Protein AF-A0A8J5T1V9-F1 (afdb_monomer_lite)

InterPro domains:
  IPR012908 GPI inositol-deacylase PGAP1-like alpha/beta domain [PF07819] (69-125)

Foldseek 3Di:
DFEDQQDAPVVCVVVQCCCCPVVVPPDAFDQGDDNVNNVLLCVCVPPPLLVVLADECPPSVVVRLVSVVVRVVVVVVRADVLAADAAEAEACRQLVVQVSVQPDPRQRHAEYEYELYDQAFDDPPDPPDDGPVSNHSVCSVVRGDDQDDDPRHHRHYDHDDDDAADALDDFPPPPDDDDPDDDDDDDDDDDDDDDDDDPDPPPGGDPVSNVVVVDDRDDDDPPPD

Structure (mmCIF, N/CA/C/O backbone):
data_AF-A0A8J5T1V9-F1
#
_entry.id   AF-A0A8J5T1V9-F1
#
loop_
_atom_site.group_PDB
_atom_site.id
_atom_site.type_symbol
_atom_site.label_atom_id
_atom_site.label_alt_id
_atom_site.label_comp_id
_atom_site.label_asym_id
_atom_site.label_entity_id
_atom_site.label_seq_id
_atom_site.pdbx_PDB_ins_code
_atom_site.Cartn_x
_atom_site.Cartn_y
_atom_site.Cartn_z
_atom_site.occupancy
_atom_site.B_iso_or_equiv
_atom_site.auth_seq_id
_atom_site.auth_comp_id
_atom_site.auth_asym_id
_atom_site.auth_atom_id
_atom_site.pdbx_PDB_model_num
ATOM 1 N N . MET A 1 1 ? -5.047 5.075 4.949 1.00 84.88 1 MET A N 1
ATOM 2 C CA . MET A 1 1 ? -4.902 4.871 3.485 1.00 84.88 1 MET A CA 1
ATOM 3 C C . MET A 1 1 ? -3.440 4.963 3.060 1.00 84.88 1 MET A C 1
ATOM 5 O O . MET A 1 1 ? -2.779 5.942 3.391 1.00 84.88 1 MET A O 1
ATOM 9 N N . SER A 1 2 ? -2.960 3.962 2.320 1.00 83.44 2 SER A N 1
ATOM 10 C CA . SER A 1 2 ? -1.619 3.855 1.741 1.00 83.44 2 SER A CA 1
ATOM 11 C C . SER A 1 2 ? -1.638 4.253 0.256 1.00 83.44 2 SER A C 1
ATOM 13 O O . SER A 1 2 ? -2.439 3.770 -0.547 1.00 83.44 2 SER A O 1
ATOM 15 N N . GLN A 1 3 ? -0.769 5.194 -0.101 1.00 89.25 3 GLN A N 1
ATOM 16 C CA . GLN A 1 3 ? -0.721 5.854 -1.403 1.00 89.25 3 GLN A CA 1
ATOM 17 C C . GLN A 1 3 ? 0.183 5.152 -2.428 1.00 89.25 3 GLN A C 1
ATOM 19 O O . GLN A 1 3 ? 1.254 4.651 -2.090 1.00 89.25 3 GLN A O 1
ATOM 24 N N . GLY A 1 4 ? -0.184 5.220 -3.706 1.00 82.81 4 GLY A N 1
ATOM 25 C CA . GLY A 1 4 ? 0.666 4.786 -4.817 1.00 82.81 4 GLY A CA 1
ATOM 26 C C . GLY A 1 4 ? 1.892 5.677 -5.057 1.00 82.81 4 GLY A C 1
ATOM 27 O O . GLY A 1 4 ? 1.886 6.862 -4.723 1.00 82.81 4 GLY A O 1
ATOM 28 N N . LEU A 1 5 ? 2.923 5.097 -5.680 1.00 85.31 5 LEU A N 1
ATOM 29 C CA . LEU A 1 5 ? 4.169 5.773 -6.059 1.00 85.31 5 LEU A CA 1
ATOM 30 C C . LEU A 1 5 ? 3.902 7.068 -6.843 1.00 85.31 5 LEU A C 1
ATOM 32 O O . LEU A 1 5 ? 3.182 7.059 -7.838 1.00 85.31 5 LEU A O 1
ATOM 36 N N . GLY A 1 6 ? 4.524 8.166 -6.411 1.00 86.56 6 GLY A N 1
ATOM 37 C CA . GLY A 1 6 ? 4.443 9.475 -7.062 1.00 86.56 6 GLY A CA 1
ATOM 38 C C . GLY A 1 6 ? 3.252 10.341 -6.640 1.00 86.56 6 GLY A C 1
ATOM 39 O O . GLY A 1 6 ? 3.256 11.533 -6.956 1.00 86.56 6 GLY A O 1
ATOM 40 N N . ASN A 1 7 ? 2.272 9.797 -5.913 1.00 91.62 7 ASN A N 1
ATOM 41 C CA . ASN A 1 7 ? 1.124 10.553 -5.403 1.00 91.62 7 ASN A CA 1
ATOM 42 C C . ASN A 1 7 ? 1.465 11.349 -4.131 1.00 91.62 7 ASN A C 1
ATOM 44 O O . ASN A 1 7 ? 2.523 11.175 -3.527 1.00 91.62 7 ASN A O 1
ATOM 48 N N . ASN A 1 8 ? 0.564 12.235 -3.721 1.00 93.81 8 ASN A N 1
ATOM 49 C CA . ASN A 1 8 ? 0.579 12.859 -2.403 1.00 93.81 8 ASN A CA 1
ATOM 50 C C . ASN A 1 8 ? -0.774 12.709 -1.689 1.00 93.81 8 ASN A C 1
ATOM 52 O O . ASN A 1 8 ? -1.757 12.247 -2.265 1.00 93.81 8 ASN A O 1
ATOM 56 N N . THR A 1 9 ? -0.831 13.152 -0.432 1.00 93.94 9 THR A N 1
ATOM 57 C CA . THR A 1 9 ? -2.045 13.105 0.402 1.00 93.94 9 THR A CA 1
ATOM 58 C C . THR A 1 9 ? -3.250 13.789 -0.238 1.00 93.94 9 THR A C 1
ATOM 60 O O . THR A 1 9 ? -4.362 13.272 -0.147 1.00 93.94 9 THR A O 1
ATOM 63 N N . ALA A 1 10 ? -3.046 14.923 -0.911 1.00 94.25 10 ALA A N 1
ATOM 64 C CA . ALA A 1 10 ? -4.132 15.703 -1.498 1.00 94.25 10 ALA A CA 1
ATOM 65 C C . ALA A 1 10 ? -4.804 14.989 -2.683 1.00 94.25 10 ALA A C 1
ATOM 67 O O . ALA A 1 10 ? -6.000 15.179 -2.900 1.00 94.25 10 ALA A O 1
ATOM 68 N N . ASP A 1 11 ? -4.084 14.113 -3.395 1.00 93.56 11 ASP A N 1
ATOM 69 C CA . ASP A 1 11 ? -4.643 13.329 -4.506 1.00 93.56 11 ASP A CA 1
ATOM 70 C C . ASP A 1 11 ? -5.809 12.419 -4.058 1.00 93.56 11 ASP A C 1
ATOM 72 O O . ASP A 1 11 ? -6.628 12.008 -4.879 1.00 93.56 11 ASP A O 1
ATOM 76 N N . TYR A 1 12 ? -5.913 12.122 -2.757 1.00 94.69 12 TYR A N 1
ATOM 77 C CA . TYR A 1 12 ? -6.951 11.263 -2.181 1.00 94.69 12 TYR A CA 1
ATOM 78 C C . TYR A 1 12 ? -8.095 12.039 -1.522 1.00 94.69 12 TYR A C 1
ATOM 80 O O . TYR A 1 12 ? -9.030 11.417 -1.027 1.00 94.69 12 TYR A O 1
ATOM 88 N N . ALA A 1 13 ? -8.075 13.378 -1.540 1.00 94.38 13 ALA A N 1
ATOM 89 C CA . ALA A 1 13 ? -9.070 14.201 -0.846 1.00 94.38 13 ALA A CA 1
ATOM 90 C C . ALA A 1 13 ? -10.513 13.890 -1.278 1.00 94.38 13 ALA A C 1
ATOM 92 O O . ALA A 1 13 ? -11.400 13.787 -0.437 1.00 94.38 13 ALA A O 1
ATOM 93 N N . ARG A 1 14 ? -10.742 13.663 -2.579 1.00 95.06 14 ARG A N 1
ATOM 94 C CA . ARG A 1 14 ? -12.071 13.288 -3.094 1.00 95.06 14 ARG A CA 1
ATOM 95 C C . ARG A 1 14 ? -12.535 11.921 -2.607 1.00 95.06 14 ARG A C 1
ATOM 97 O O . ARG A 1 14 ? -13.709 11.757 -2.316 1.00 95.06 14 ARG A O 1
ATOM 104 N N . LEU A 1 15 ? -11.624 10.954 -2.516 1.00 93.75 15 LEU A N 1
ATOM 105 C CA . LEU A 1 15 ? -11.959 9.631 -1.997 1.00 93.75 15 LEU A CA 1
ATOM 106 C C . LEU A 1 15 ? -12.259 9.697 -0.497 1.00 93.75 15 LEU A C 1
ATOM 108 O O . LEU A 1 15 ? -13.196 9.060 -0.040 1.00 93.75 15 LEU A O 1
ATOM 112 N N . VAL A 1 16 ? -11.491 10.487 0.257 1.00 94.38 16 VAL A N 1
ATOM 113 C CA . VAL A 1 16 ? -11.758 10.730 1.681 1.00 94.38 16 VAL A CA 1
ATOM 114 C C . VAL A 1 16 ? -13.140 11.351 1.877 1.00 94.38 16 VAL A C 1
ATOM 116 O O . VAL A 1 16 ? -13.877 10.879 2.736 1.00 94.38 16 VAL A O 1
ATOM 119 N N . ALA A 1 17 ? -13.489 12.364 1.077 1.00 94.62 17 ALA A N 1
ATOM 120 C CA . ALA A 1 17 ? -14.812 12.983 1.105 1.00 94.62 17 ALA A CA 1
ATOM 121 C C . ALA A 1 17 ? -15.908 11.952 0.803 1.00 94.62 17 ALA A C 1
ATOM 123 O O . ALA A 1 17 ? -16.772 11.744 1.638 1.00 94.62 17 ALA A O 1
ATOM 124 N N . ALA A 1 18 ? -15.801 11.197 -0.295 1.00 95.06 18 ALA A N 1
ATOM 125 C CA . ALA A 1 18 ? -16.789 10.171 -0.639 1.00 95.06 18 ALA A CA 1
ATOM 126 C C . ALA A 1 18 ? -16.955 9.099 0.457 1.00 95.06 18 ALA A C 1
ATOM 128 O O . ALA A 1 18 ? -18.067 8.702 0.791 1.00 95.06 18 ALA A O 1
ATOM 129 N N . LEU A 1 19 ? -15.857 8.639 1.070 1.00 93.69 19 LEU A N 1
ATOM 130 C CA . LEU A 1 19 ? -15.929 7.658 2.158 1.00 93.69 19 LEU A CA 1
ATOM 131 C C . LEU A 1 19 ? -16.682 8.202 3.377 1.00 93.69 19 LEU A C 1
ATOM 133 O O . LEU A 1 19 ? -17.457 7.470 3.988 1.00 93.69 19 LEU A O 1
ATOM 137 N N . ARG A 1 20 ? -16.461 9.469 3.733 1.00 92.38 20 ARG A N 1
ATOM 138 C CA . ARG A 1 20 ? -17.096 10.096 4.898 1.00 92.38 20 ARG A CA 1
ATOM 139 C C . ARG A 1 20 ? -18.536 10.512 4.607 1.00 92.38 20 ARG A C 1
ATOM 141 O O . ARG A 1 20 ? -19.435 10.141 5.355 1.00 92.38 20 ARG A O 1
ATOM 148 N N . ASP A 1 21 ? -18.730 11.241 3.517 1.00 94.00 21 ASP A N 1
ATOM 149 C CA . ASP A 1 21 ? -19.964 11.954 3.200 1.00 94.00 21 ASP A CA 1
ATOM 150 C C . ASP A 1 21 ? -20.999 11.025 2.546 1.00 94.00 21 ASP A C 1
ATOM 152 O O . ASP A 1 21 ? -22.169 11.050 2.922 1.00 94.00 21 ASP A O 1
ATOM 156 N N . ASP A 1 22 ? -20.566 10.153 1.625 1.00 94.50 22 ASP A N 1
ATOM 157 C CA . ASP A 1 22 ? -21.472 9.292 0.848 1.00 94.50 22 ASP A CA 1
ATOM 158 C C . ASP A 1 22 ? -21.604 7.878 1.440 1.00 94.50 22 ASP A C 1
ATOM 160 O O . ASP A 1 22 ? -22.618 7.205 1.247 1.00 94.50 22 ASP A O 1
ATOM 164 N N . HIS A 1 23 ? -20.577 7.405 2.156 1.00 90.50 23 HIS A N 1
ATOM 165 C CA . HIS A 1 23 ? -20.509 6.032 2.673 1.00 90.50 23 HIS A CA 1
ATOM 166 C C . HIS A 1 23 ? -20.475 5.927 4.204 1.00 90.50 23 HIS A C 1
ATOM 168 O O . HIS A 1 23 ? -20.397 4.817 4.732 1.00 90.50 23 HIS A O 1
ATOM 174 N N . GLY A 1 24 ? -20.562 7.052 4.924 1.00 89.19 24 GLY A N 1
ATOM 175 C CA . GLY A 1 24 ? -20.713 7.072 6.380 1.00 89.19 24 GLY A CA 1
ATOM 176 C C . GLY A 1 24 ? -19.522 6.505 7.157 1.00 89.19 24 GLY A C 1
ATOM 177 O O . GLY A 1 24 ? -19.689 6.067 8.295 1.00 89.19 24 GLY A O 1
ATOM 178 N N . VAL A 1 25 ? -18.321 6.483 6.567 1.00 90.00 25 VAL A N 1
ATOM 179 C CA . VAL A 1 25 ? -17.107 6.053 7.268 1.00 90.00 25 VAL A CA 1
ATOM 180 C C . VAL A 1 25 ? -16.736 7.131 8.297 1.00 90.00 25 VAL A C 1
ATOM 182 O O . VAL A 1 25 ? -16.402 8.251 7.904 1.00 90.00 25 VAL A O 1
ATOM 185 N N . PRO A 1 26 ? -16.760 6.824 9.608 1.00 86.31 26 PRO A N 1
ATOM 186 C CA . PRO A 1 26 ? -16.726 7.840 10.666 1.00 86.31 26 PRO A CA 1
ATOM 187 C C . PRO A 1 26 ? -15.393 8.589 10.743 1.00 86.31 26 PRO A C 1
ATOM 189 O O . PRO A 1 26 ? -15.350 9.766 11.097 1.00 86.31 26 PRO A O 1
ATOM 192 N N . ALA A 1 27 ? -14.298 7.916 10.395 1.00 89.31 27 ALA A N 1
ATOM 193 C CA . ALA A 1 27 ? -12.960 8.477 10.403 1.00 89.31 27 ALA A CA 1
ATOM 194 C C . ALA A 1 27 ? -12.143 7.905 9.246 1.00 89.31 27 ALA A C 1
ATOM 196 O O . ALA A 1 27 ? -12.198 6.715 8.944 1.00 89.31 27 ALA A O 1
ATOM 197 N N . VAL A 1 28 ? -11.363 8.767 8.593 1.00 93.00 28 VAL A N 1
ATOM 198 C CA . VAL A 1 28 ? -10.472 8.364 7.500 1.00 93.00 28 VAL A CA 1
ATOM 199 C C . VAL A 1 28 ? -9.154 9.104 7.648 1.00 93.00 28 VAL A C 1
ATOM 201 O O . VAL A 1 28 ? -9.134 10.328 7.513 1.00 93.00 28 VAL A O 1
ATOM 204 N N . SER A 1 29 ? -8.069 8.366 7.856 1.00 94.25 29 SER A N 1
ATOM 205 C CA . SER A 1 29 ? -6.709 8.907 7.917 1.00 94.25 29 SER A CA 1
ATOM 206 C C . SER A 1 29 ? -5.912 8.480 6.685 1.00 94.25 29 SER A C 1
ATOM 208 O O . SER A 1 29 ? -5.981 7.337 6.210 1.00 94.25 29 SER A O 1
ATOM 210 N N . VAL A 1 30 ? -5.148 9.413 6.122 1.00 96.06 30 VAL A N 1
ATOM 211 C CA . VAL A 1 30 ? -4.329 9.194 4.921 1.00 96.06 30 VAL A CA 1
ATOM 212 C C . VAL A 1 30 ? -2.867 9.358 5.305 1.00 96.06 30 VAL A C 1
ATOM 214 O O . VAL A 1 30 ? -2.507 10.368 5.906 1.00 96.06 30 VAL A O 1
ATOM 217 N N . ALA A 1 31 ? -2.024 8.385 4.933 1.00 95.94 31 ALA A N 1
ATOM 218 C CA . ALA A 1 31 ? -0.580 8.462 5.146 1.00 95.94 31 ALA A CA 1
ATOM 219 C C . ALA A 1 31 ? -0.067 9.804 4.634 1.00 95.94 31 ALA A C 1
ATOM 221 O O . ALA A 1 31 ? -0.359 10.172 3.500 1.00 95.94 31 ALA A O 1
ATOM 222 N N . ARG A 1 32 ? 0.657 10.567 5.450 1.00 95.62 32 ARG A N 1
ATOM 223 C CA . ARG A 1 32 ? 1.098 11.905 5.047 1.00 95.62 32 ARG A CA 1
ATOM 224 C C . ARG A 1 32 ? 2.278 11.752 4.106 1.00 95.62 32 ARG A C 1
ATOM 226 O O . ARG A 1 32 ? 3.386 11.544 4.565 1.00 95.62 32 ARG A O 1
ATOM 233 N N . VAL A 1 33 ? 2.065 11.811 2.798 1.00 94.44 33 VAL A N 1
ATOM 234 C CA . VAL A 1 33 ? 3.128 11.667 1.792 1.00 94.44 33 VAL A CA 1
ATOM 235 C C . VAL A 1 33 ? 3.061 12.849 0.842 1.00 94.44 33 VAL A C 1
ATOM 237 O O . VAL A 1 33 ? 1.991 13.236 0.375 1.00 94.44 33 VAL A O 1
ATOM 240 N N . SER A 1 34 ? 4.215 13.444 0.570 1.00 93.25 34 SER A N 1
ATOM 241 C CA . SER A 1 34 ? 4.395 14.498 -0.419 1.00 93.25 34 SER A CA 1
ATOM 242 C C . SER A 1 34 ? 5.132 13.953 -1.642 1.00 93.25 34 SER A C 1
ATOM 244 O O . SER A 1 34 ? 5.877 12.979 -1.555 1.00 93.25 34 SER A O 1
ATOM 246 N N . ARG A 1 35 ? 4.968 14.599 -2.802 1.00 91.62 35 ARG A N 1
ATOM 247 C CA . ARG A 1 35 ? 5.660 14.172 -4.031 1.00 91.62 35 ARG A CA 1
ATOM 248 C C . ARG A 1 35 ? 7.192 14.168 -3.888 1.00 91.62 35 ARG A C 1
ATOM 250 O O . ARG A 1 35 ? 7.805 13.195 -4.324 1.00 91.62 35 ARG A O 1
ATOM 257 N N . PRO A 1 36 ? 7.817 15.173 -3.238 1.00 92.19 36 PRO A N 1
ATOM 258 C CA . PRO A 1 36 ? 9.248 15.134 -2.953 1.00 92.19 36 PRO A CA 1
ATOM 259 C C . PRO A 1 36 ? 9.663 13.966 -2.058 1.00 92.19 36 PRO A C 1
ATOM 261 O O . PRO A 1 36 ? 10.817 13.550 -2.126 1.00 92.19 36 PRO A O 1
ATOM 264 N N . ASP A 1 37 ? 8.756 13.403 -1.244 1.00 91.19 37 ASP A N 1
ATOM 265 C CA . ASP A 1 37 ? 9.130 12.284 -0.384 1.00 91.19 37 ASP A CA 1
ATOM 266 C C . ASP A 1 37 ? 9.594 11.061 -1.172 1.00 91.19 37 ASP A C 1
ATOM 268 O O . ASP A 1 37 ? 10.533 10.393 -0.742 1.00 91.19 37 ASP A O 1
ATOM 272 N N . TRP A 1 38 ? 9.036 10.841 -2.363 1.00 89.38 38 TRP A N 1
ATOM 273 C CA . TRP A 1 38 ? 9.414 9.737 -3.244 1.00 89.38 38 TRP A CA 1
ATOM 274 C C . TRP A 1 38 ? 10.856 9.802 -3.742 1.00 89.38 38 TRP A C 1
ATOM 276 O O . TRP A 1 38 ? 11.406 8.767 -4.115 1.00 89.38 38 TRP A O 1
ATOM 286 N N . LEU A 1 39 ? 11.506 10.972 -3.698 1.00 88.00 39 LEU A N 1
ATOM 287 C CA . LEU A 1 39 ? 12.934 11.085 -4.008 1.00 88.00 39 LEU A CA 1
ATOM 288 C C . LEU A 1 39 ? 13.790 10.266 -3.032 1.00 88.00 39 LEU A C 1
ATOM 290 O O . LEU A 1 39 ? 14.885 9.848 -3.395 1.00 88.00 39 LEU A O 1
ATOM 294 N N . ARG A 1 40 ? 13.282 9.953 -1.831 1.00 89.69 40 ARG A N 1
ATOM 295 C CA . ARG A 1 40 ? 13.965 9.068 -0.873 1.00 89.69 40 ARG A CA 1
ATOM 296 C C . ARG A 1 40 ? 14.146 7.647 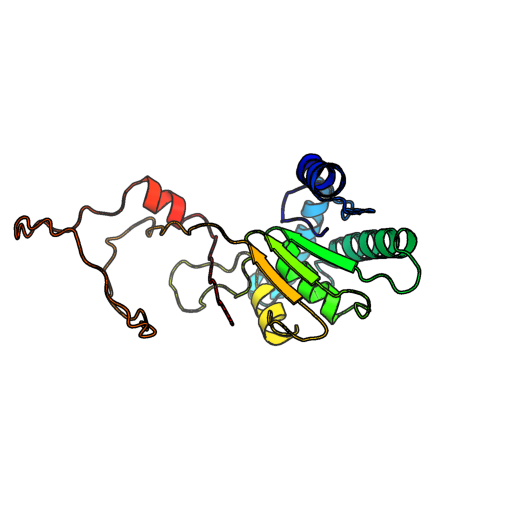-1.401 1.00 89.69 40 ARG A C 1
ATOM 298 O O . ARG A 1 40 ? 15.095 6.988 -0.995 1.00 89.69 40 ARG A O 1
ATOM 305 N N . ASN A 1 41 ? 13.339 7.203 -2.370 1.00 85.56 41 ASN A N 1
ATOM 306 C CA . ASN A 1 41 ? 13.546 5.911 -3.033 1.00 85.56 41 ASN A CA 1
ATOM 307 C C . ASN A 1 41 ? 14.869 5.859 -3.816 1.00 85.56 41 ASN A C 1
ATOM 309 O O . ASN A 1 41 ? 15.367 4.767 -4.089 1.00 85.56 41 ASN A O 1
ATOM 313 N N . ALA A 1 42 ? 15.476 7.011 -4.137 1.00 81.75 42 ALA A N 1
ATOM 314 C CA . ALA A 1 42 ? 16.816 7.068 -4.718 1.00 81.75 42 ALA A CA 1
ATOM 315 C C . ALA A 1 42 ? 17.888 6.477 -3.786 1.00 81.75 42 ALA A C 1
ATOM 317 O O . ALA A 1 42 ? 18.915 6.021 -4.278 1.00 81.75 42 ALA A O 1
ATOM 318 N N . ALA A 1 43 ? 17.636 6.394 -2.472 1.00 78.38 43 ALA A N 1
ATOM 319 C CA . ALA A 1 43 ? 18.500 5.664 -1.544 1.00 78.38 43 ALA A CA 1
ATOM 320 C C . ALA A 1 43 ? 18.629 4.174 -1.909 1.00 78.38 43 ALA A C 1
ATOM 322 O O . ALA A 1 43 ? 19.634 3.552 -1.591 1.00 78.38 43 ALA A O 1
ATOM 323 N N . GLY A 1 44 ? 17.663 3.603 -2.636 1.00 77.62 44 GLY A N 1
ATOM 324 C CA . GLY A 1 44 ? 17.793 2.254 -3.178 1.00 77.62 44 GLY A CA 1
ATOM 325 C C . GLY A 1 44 ? 18.913 2.129 -4.216 1.00 77.62 44 GLY A C 1
ATOM 326 O O . GLY A 1 44 ? 19.508 1.070 -4.319 1.00 77.62 44 GLY A O 1
ATOM 327 N N . LEU A 1 45 ? 19.261 3.189 -4.956 1.00 82.81 45 LEU A N 1
ATOM 328 C CA . LEU A 1 45 ? 20.239 3.115 -6.055 1.00 82.81 45 LEU A CA 1
ATOM 329 C C . LEU A 1 45 ? 21.661 2.773 -5.591 1.00 82.81 45 LEU A C 1
ATOM 331 O O . LEU A 1 45 ? 22.448 2.248 -6.382 1.00 82.81 45 LEU A O 1
ATOM 335 N N . VAL A 1 46 ? 21.987 3.067 -4.329 1.00 86.12 46 VAL A N 1
ATOM 336 C CA . VAL A 1 46 ? 23.287 2.730 -3.730 1.00 86.12 46 VAL A CA 1
ATOM 337 C C . VAL A 1 46 ? 23.333 1.302 -3.174 1.00 86.12 46 VAL A C 1
ATOM 339 O O . VAL A 1 46 ? 24.414 0.821 -2.844 1.00 86.12 46 VAL A O 1
ATOM 342 N N . ASP A 1 47 ? 22.194 0.605 -3.094 1.00 86.12 47 ASP A N 1
ATOM 343 C CA . ASP A 1 47 ? 22.128 -0.801 -2.693 1.00 86.12 47 ASP A CA 1
ATOM 344 C C . ASP A 1 47 ? 22.432 -1.707 -3.906 1.00 86.12 47 ASP A C 1
ATOM 346 O O . ASP A 1 47 ? 21.709 -1.662 -4.908 1.00 86.12 47 ASP A O 1
ATOM 350 N N . PRO A 1 48 ? 23.453 -2.587 -3.850 1.00 89.19 48 PRO A N 1
ATOM 351 C CA . PRO A 1 48 ? 23.722 -3.559 -4.911 1.00 89.19 48 PRO A CA 1
ATOM 352 C C . PRO A 1 48 ? 22.510 -4.431 -5.275 1.00 89.19 48 PRO A C 1
ATOM 354 O O . PRO A 1 48 ? 22.384 -4.874 -6.418 1.00 89.19 48 PRO A O 1
ATOM 357 N N . ASN A 1 49 ? 21.603 -4.676 -4.327 1.00 88.81 49 ASN A N 1
ATOM 358 C CA . ASN A 1 49 ? 20.389 -5.454 -4.548 1.00 88.81 49 ASN A CA 1
ATOM 359 C C . ASN A 1 49 ? 19.381 -4.742 -5.459 1.00 88.81 49 ASN A C 1
ATOM 361 O O . ASN A 1 49 ? 18.581 -5.420 -6.101 1.00 88.81 49 ASN A O 1
ATOM 365 N N . TYR A 1 50 ? 19.462 -3.415 -5.600 1.00 87.75 50 TYR A N 1
ATOM 366 C CA . TYR A 1 50 ? 18.690 -2.659 -6.591 1.00 87.75 50 TYR A CA 1
ATOM 367 C C . TYR A 1 50 ? 18.974 -3.156 -8.002 1.00 87.75 50 TYR A C 1
ATOM 369 O O . TYR A 1 50 ? 18.064 -3.464 -8.772 1.00 87.75 50 TYR A O 1
ATOM 377 N N . TRP A 1 51 ? 20.259 -3.291 -8.316 1.00 86.25 51 TRP A N 1
ATOM 378 C CA . TRP A 1 51 ? 20.738 -3.708 -9.628 1.00 86.25 51 TRP A CA 1
ATOM 379 C C . TRP A 1 51 ? 20.565 -5.210 -9.861 1.00 86.25 51 TRP A C 1
ATOM 381 O O . TRP A 1 51 ? 20.443 -5.644 -11.002 1.00 86.25 51 TRP A O 1
ATOM 391 N N . ARG A 1 52 ? 20.488 -5.999 -8.783 1.00 88.31 52 ARG A N 1
ATOM 392 C CA . ARG A 1 52 ? 20.204 -7.442 -8.826 1.00 88.31 52 ARG A CA 1
ATOM 393 C C . ARG A 1 52 ? 18.711 -7.784 -8.809 1.00 88.31 52 ARG A C 1
ATOM 395 O O . ARG A 1 52 ? 18.381 -8.964 -8.790 1.00 88.31 52 ARG A O 1
ATOM 402 N N . CYS A 1 53 ? 17.819 -6.789 -8.790 1.00 87.12 53 CYS A N 1
ATOM 403 C CA . CYS A 1 53 ? 16.376 -6.988 -8.611 1.00 87.12 53 CYS A CA 1
ATOM 404 C C . CYS A 1 53 ? 16.038 -7.852 -7.378 1.00 87.12 53 CYS A C 1
ATOM 406 O O . CYS A 1 53 ? 15.202 -8.751 -7.439 1.00 87.12 53 CYS A O 1
ATOM 408 N N . ALA A 1 54 ? 16.715 -7.587 -6.261 1.00 90.62 54 ALA A N 1
ATOM 409 C CA . ALA A 1 54 ? 16.585 -8.318 -5.004 1.00 90.62 54 ALA A CA 1
ATOM 410 C C . ALA A 1 54 ? 16.388 -7.374 -3.803 1.00 90.62 54 ALA A C 1
ATOM 412 O O . ALA A 1 54 ? 16.762 -7.721 -2.679 1.00 90.62 54 ALA A O 1
ATOM 413 N N . LEU A 1 55 ? 15.859 -6.164 -4.032 1.00 91.62 55 LEU A N 1
ATOM 414 C CA . LEU A 1 55 ? 15.604 -5.212 -2.953 1.00 91.62 55 LEU A CA 1
ATOM 415 C C . LEU A 1 55 ? 14.663 -5.795 -1.910 1.00 91.62 55 LEU A C 1
ATOM 417 O O . LEU A 1 55 ? 13.702 -6.500 -2.220 1.00 91.62 55 LEU A O 1
ATOM 421 N N . ARG A 1 56 ? 14.920 -5.408 -0.665 1.00 93.00 56 ARG A N 1
ATOM 422 C CA . ARG A 1 56 ? 14.017 -5.629 0.457 1.00 93.00 56 ARG A CA 1
ATOM 423 C C . ARG A 1 56 ? 13.318 -4.317 0.815 1.00 93.00 56 ARG A C 1
ATOM 425 O O . ARG A 1 56 ? 13.913 -3.256 0.607 1.00 93.00 56 ARG A O 1
ATOM 432 N N . PRO A 1 57 ? 12.086 -4.365 1.355 1.00 92.25 57 PRO A N 1
ATOM 433 C CA . PRO A 1 57 ? 11.382 -3.165 1.787 1.00 92.25 57 PRO A CA 1
ATOM 434 C C . PRO A 1 57 ? 12.196 -2.350 2.786 1.00 92.25 57 PRO A C 1
ATOM 436 O O . PRO A 1 57 ? 12.353 -1.149 2.592 1.00 92.25 57 PRO A O 1
ATOM 439 N N . ARG A 1 58 ? 12.793 -2.994 3.794 1.00 91.88 58 ARG A N 1
ATOM 440 C CA . ARG A 1 58 ? 13.695 -2.325 4.734 1.00 91.88 58 ARG A CA 1
ATOM 441 C C . ARG A 1 58 ? 15.158 -2.427 4.298 1.00 91.88 58 ARG A C 1
ATOM 443 O O . ARG A 1 58 ? 15.577 -3.504 3.866 1.00 91.88 58 ARG A O 1
ATOM 450 N N . PRO A 1 59 ? 15.954 -1.350 4.444 1.00 91.31 59 PRO A N 1
ATOM 451 C CA . PRO A 1 59 ? 15.579 -0.029 4.976 1.00 91.31 59 PRO A CA 1
ATOM 452 C C . PRO A 1 59 ? 15.022 0.950 3.916 1.00 91.31 59 PRO A C 1
ATOM 454 O O . PRO A 1 59 ? 14.693 2.092 4.231 1.00 91.31 59 PRO A O 1
ATOM 457 N N . VAL A 1 60 ? 14.942 0.544 2.642 1.00 90.00 60 VAL A N 1
ATOM 458 C CA . VAL A 1 60 ? 14.668 1.429 1.488 1.00 90.00 60 VAL A CA 1
ATOM 459 C C . VAL A 1 60 ? 13.343 2.198 1.610 1.00 90.00 60 VAL A C 1
ATOM 461 O O . VAL A 1 60 ? 13.247 3.352 1.191 1.00 90.00 60 VAL A O 1
ATOM 464 N N . LEU A 1 61 ? 12.323 1.571 2.190 1.00 93.12 61 LEU A N 1
ATOM 465 C CA . LEU A 1 61 ? 10.950 2.065 2.293 1.00 93.12 61 LEU A CA 1
ATOM 466 C C . LEU A 1 61 ? 10.535 2.355 3.740 1.00 93.12 61 LEU A C 1
ATOM 468 O O . LEU A 1 61 ? 9.360 2.629 3.980 1.00 93.12 61 LEU A O 1
ATOM 472 N N . ASP A 1 62 ? 11.475 2.374 4.690 1.00 94.31 62 ASP A N 1
ATOM 473 C CA . ASP A 1 62 ? 11.194 2.670 6.105 1.00 94.31 62 ASP A CA 1
ATOM 474 C C . ASP A 1 62 ? 10.494 4.019 6.270 1.00 94.31 62 ASP A C 1
ATOM 476 O O . ASP A 1 62 ? 9.546 4.157 7.043 1.00 94.31 62 ASP A O 1
ATOM 480 N N . TRP A 1 63 ? 10.921 5.016 5.488 1.00 94.56 63 TRP A N 1
ATOM 481 C CA . TRP A 1 63 ? 10.298 6.336 5.484 1.00 94.56 63 TRP A CA 1
ATOM 482 C C . TRP A 1 63 ? 8.806 6.258 5.143 1.00 94.56 63 TRP A C 1
ATOM 484 O O . TRP A 1 63 ? 8.021 7.013 5.705 1.00 94.56 63 TRP A O 1
ATOM 494 N N . TYR A 1 64 ? 8.418 5.362 4.232 1.00 95.19 64 TYR A N 1
ATOM 495 C CA . TYR A 1 64 ? 7.045 5.204 3.774 1.00 95.19 64 TYR A CA 1
ATOM 496 C C . TYR A 1 64 ? 6.232 4.389 4.776 1.00 95.19 64 TYR A C 1
ATOM 498 O O . TYR A 1 64 ? 5.139 4.810 5.152 1.00 95.19 64 TYR A O 1
ATOM 506 N N . LEU A 1 65 ? 6.778 3.262 5.248 1.00 96.19 65 LEU A N 1
ATOM 507 C CA . LEU A 1 65 ? 6.140 2.422 6.266 1.00 96.19 65 LEU A CA 1
ATOM 508 C C . LEU A 1 65 ? 5.859 3.226 7.539 1.00 96.19 65 LEU A C 1
ATOM 510 O O . LEU A 1 65 ? 4.774 3.120 8.096 1.00 96.19 65 LEU A O 1
ATOM 514 N N . LYS A 1 66 ? 6.765 4.136 7.918 1.00 96.06 66 LYS A N 1
ATOM 515 C CA . LYS A 1 66 ? 6.531 5.087 9.009 1.00 96.06 66 LYS A CA 1
ATOM 516 C C . LYS A 1 66 ? 5.307 5.983 8.770 1.00 96.06 66 LYS A C 1
ATOM 518 O O . LYS A 1 66 ? 4.526 6.190 9.688 1.00 96.06 66 LYS A O 1
ATOM 523 N N . ARG A 1 67 ? 5.100 6.501 7.552 1.00 96.50 67 ARG A N 1
ATOM 524 C CA . ARG A 1 67 ? 3.914 7.328 7.232 1.00 96.50 67 ARG A CA 1
ATOM 525 C C . ARG A 1 67 ? 2.619 6.516 7.232 1.00 96.50 67 ARG A C 1
ATOM 527 O O . ARG A 1 67 ? 1.555 7.086 7.462 1.00 96.50 67 ARG A O 1
ATOM 534 N N . VAL A 1 68 ? 2.695 5.219 6.926 1.00 96.69 68 VAL A N 1
ATOM 535 C CA . VAL A 1 68 ? 1.557 4.300 7.049 1.00 96.69 68 VAL A CA 1
ATOM 536 C C . VAL A 1 68 ? 1.244 4.058 8.521 1.00 96.69 68 VAL A C 1
ATOM 538 O O . VAL A 1 68 ? 0.100 4.272 8.901 1.00 96.69 68 VAL A O 1
ATOM 541 N N . GLU A 1 69 ? 2.247 3.723 9.338 1.00 96.50 69 GLU A N 1
ATOM 542 C CA . GLU A 1 69 ? 2.106 3.551 10.792 1.00 96.50 69 GLU A CA 1
ATOM 543 C C . GLU A 1 69 ? 1.480 4.786 11.444 1.00 96.50 69 GLU A C 1
ATOM 545 O O . GLU A 1 69 ? 0.486 4.666 12.147 1.00 96.50 69 GLU A O 1
ATOM 550 N N . GLU A 1 70 ? 1.978 5.989 11.139 1.00 96.56 70 GLU A N 1
ATOM 551 C CA . GLU A 1 70 ? 1.416 7.244 11.660 1.00 96.56 70 GLU A CA 1
ATOM 552 C C . GLU A 1 70 ? -0.075 7.411 11.308 1.00 96.56 70 GLU A C 1
ATOM 554 O O . GLU A 1 70 ? -0.859 7.872 12.134 1.00 96.56 70 GLU A O 1
ATOM 559 N N . ALA A 1 71 ? -0.494 7.022 10.099 1.00 95.94 71 ALA A N 1
ATOM 560 C CA . ALA A 1 71 ? -1.899 7.101 9.700 1.00 95.94 71 ALA A CA 1
ATOM 561 C C . ALA A 1 71 ? -2.767 5.980 10.283 1.00 95.94 71 ALA A C 1
ATOM 563 O O . ALA A 1 71 ? -3.968 6.187 10.450 1.00 95.94 71 ALA A O 1
ATOM 564 N N . VAL A 1 72 ? -2.197 4.807 10.563 1.00 95.25 72 VAL A N 1
ATOM 565 C CA . VAL A 1 72 ? -2.898 3.729 11.271 1.00 95.25 72 VAL A CA 1
ATOM 566 C C . VAL A 1 72 ? -3.067 4.104 12.740 1.00 95.25 72 VAL A C 1
ATOM 568 O O . VAL A 1 72 ? -4.172 3.988 13.252 1.00 95.25 72 VAL A O 1
ATOM 571 N N . ALA A 1 73 ? -2.038 4.652 13.387 1.00 94.69 73 ALA A N 1
ATOM 572 C CA . ALA A 1 73 ? -2.125 5.187 14.743 1.00 94.69 73 ALA A CA 1
ATOM 573 C C . ALA A 1 73 ? -3.192 6.291 14.859 1.00 94.69 73 ALA A C 1
ATOM 575 O O . ALA A 1 73 ? -4.037 6.231 15.746 1.00 94.69 73 ALA A O 1
ATOM 576 N N . GLU A 1 74 ? -3.233 7.237 13.913 1.00 94.75 74 GLU A N 1
ATOM 577 C CA . GLU A 1 74 ? -4.287 8.262 13.862 1.00 94.75 74 GLU A CA 1
ATOM 578 C C . GLU A 1 74 ? -5.685 7.629 13.709 1.00 94.75 74 GLU A C 1
ATOM 580 O O . GLU A 1 74 ? -6.634 8.034 14.375 1.00 94.75 74 GLU A O 1
ATOM 585 N N . ALA A 1 75 ? -5.821 6.591 12.877 1.00 93.19 75 ALA A N 1
ATOM 586 C CA . ALA A 1 75 ? -7.085 5.871 12.735 1.00 93.19 75 ALA A CA 1
ATOM 587 C C . ALA A 1 75 ? -7.482 5.123 14.021 1.00 93.19 75 ALA A C 1
ATOM 589 O O . ALA A 1 75 ? -8.658 5.135 14.373 1.00 93.19 75 ALA A O 1
ATOM 590 N N . ARG A 1 76 ? -6.521 4.533 14.747 1.00 92.38 76 ARG A N 1
ATOM 591 C CA . ARG A 1 76 ? -6.742 3.871 16.046 1.00 92.38 76 ARG A CA 1
ATOM 592 C C . ARG A 1 76 ? -7.288 4.837 17.088 1.00 92.38 76 ARG A C 1
ATOM 594 O O . ARG A 1 76 ? -8.230 4.493 17.789 1.00 92.38 76 ARG A O 1
ATOM 601 N N . GLU A 1 77 ? -6.736 6.046 17.159 1.00 93.06 77 GLU A N 1
ATOM 602 C CA . GLU A 1 77 ? -7.195 7.087 18.090 1.00 93.06 77 GLU A CA 1
ATOM 603 C C . GLU A 1 77 ? -8.625 7.559 17.793 1.00 93.06 77 GLU A C 1
ATOM 605 O O . GLU A 1 77 ? -9.360 7.940 18.704 1.00 93.06 77 GLU A O 1
ATOM 610 N N . LEU A 1 78 ? -9.028 7.529 16.521 1.00 90.00 78 LEU A N 1
ATOM 611 C CA . LEU A 1 78 ? -10.367 7.920 16.078 1.00 90.00 78 LEU A CA 1
ATOM 612 C C . LEU A 1 78 ? -11.379 6.764 16.126 1.00 90.00 78 LEU A C 1
ATOM 614 O O . LEU A 1 78 ? -12.587 7.003 16.038 1.00 90.00 78 LEU A O 1
ATOM 618 N N . CYS A 1 79 ? -10.913 5.519 16.240 1.00 86.44 79 CYS A N 1
ATOM 619 C CA . CYS A 1 79 ? -11.772 4.347 16.323 1.00 86.44 79 CYS A CA 1
ATOM 620 C C . CYS A 1 79 ? -12.372 4.193 17.733 1.00 86.44 79 CYS A C 1
ATOM 622 O O . CYS A 1 79 ? -11.686 4.386 18.737 1.00 86.44 79 CYS A O 1
ATOM 624 N N . PRO A 1 80 ? -13.654 3.802 17.841 1.00 82.25 80 PRO A N 1
ATOM 625 C CA . PRO A 1 80 ? -14.244 3.456 19.128 1.00 82.25 80 PRO A CA 1
ATOM 626 C C . PRO A 1 80 ? -13.551 2.223 19.744 1.00 82.25 80 PRO A C 1
ATOM 628 O O . PRO A 1 80 ? -12.943 1.434 19.014 1.00 82.25 80 PRO A O 1
ATOM 631 N N . PRO A 1 81 ? -13.675 2.004 21.068 1.00 78.69 81 PRO A N 1
ATOM 632 C CA . PRO A 1 81 ? -13.124 0.821 21.728 1.00 78.69 81 PRO A CA 1
ATOM 633 C C . PRO A 1 81 ? -13.598 -0.473 21.049 1.00 78.69 81 PRO A C 1
ATOM 635 O O . PRO A 1 81 ? -14.796 -0.645 20.826 1.00 78.69 81 PRO A O 1
ATOM 638 N N . ASN A 1 82 ? -12.664 -1.377 20.732 1.00 79.94 82 ASN A N 1
ATOM 639 C CA . ASN A 1 82 ? -12.886 -2.616 19.964 1.00 79.94 82 ASN A CA 1
ATOM 640 C C . ASN A 1 82 ? -13.332 -2.417 18.499 1.00 79.94 82 ASN A C 1
ATOM 642 O O . ASN A 1 82 ? -13.842 -3.349 17.876 1.00 79.94 82 ASN A O 1
ATOM 646 N N . GLY A 1 83 ? -13.168 -1.217 17.939 1.00 84.62 83 GLY A N 1
ATOM 647 C CA . GLY A 1 83 ? -13.374 -0.970 16.516 1.00 84.62 83 GLY A CA 1
ATOM 648 C C . GLY A 1 83 ? -12.296 -1.637 15.659 1.00 84.62 83 GLY A C 1
ATOM 649 O O . GLY A 1 83 ? -11.141 -1.725 16.062 1.00 84.62 83 GLY A O 1
ATOM 650 N N . SER A 1 84 ? -12.672 -2.087 14.461 1.00 91.12 84 SER A N 1
ATOM 651 C CA . SER A 1 84 ? -11.723 -2.617 13.477 1.00 91.12 84 SER A CA 1
ATOM 652 C C . SER A 1 84 ? -11.369 -1.574 12.421 1.00 91.12 84 SER A C 1
ATOM 654 O O . SER A 1 84 ? -12.242 -0.829 11.967 1.00 91.12 84 SER A O 1
ATOM 656 N N . ILE A 1 85 ? -10.130 -1.595 11.948 1.00 94.62 85 ILE A N 1
ATOM 657 C CA . ILE A 1 85 ? -9.613 -0.695 10.922 1.00 94.62 85 ILE A CA 1
ATOM 658 C C . ILE A 1 85 ? -9.708 -1.345 9.541 1.00 94.62 85 ILE A C 1
ATOM 660 O O . ILE A 1 85 ? -9.472 -2.537 9.352 1.00 94.62 85 ILE A O 1
ATOM 664 N N . SER A 1 86 ? -10.042 -0.527 8.543 1.00 95.44 86 SER A N 1
ATOM 665 C CA . SER A 1 86 ? -9.947 -0.890 7.128 1.00 95.44 86 SER A CA 1
ATOM 666 C C . SER A 1 86 ? -8.759 -0.180 6.487 1.00 95.44 86 SER A C 1
ATOM 668 O O . SER A 1 86 ? -8.703 1.052 6.439 1.00 95.44 86 SER A O 1
ATOM 670 N N . LEU A 1 87 ? -7.812 -0.947 5.957 1.00 96.19 87 LEU A N 1
ATOM 671 C CA . LEU A 1 87 ? -6.650 -0.429 5.254 1.00 96.19 87 LEU A CA 1
ATOM 672 C C . LEU A 1 87 ? -6.937 -0.371 3.752 1.00 96.19 87 LEU A C 1
ATOM 674 O O . LEU A 1 87 ? -7.201 -1.382 3.112 1.00 96.19 87 LEU A O 1
ATOM 678 N N . ILE A 1 88 ? -6.870 0.829 3.175 1.00 96.62 88 ILE A N 1
ATOM 679 C CA . ILE A 1 88 ? -7.009 1.026 1.726 1.00 96.62 88 ILE A CA 1
ATOM 680 C C . ILE A 1 88 ? -5.631 1.298 1.126 1.00 96.62 88 ILE A C 1
ATOM 682 O O . ILE A 1 88 ? -4.970 2.244 1.558 1.00 96.62 88 ILE A O 1
ATOM 686 N N . GLY A 1 89 ? -5.207 0.517 0.132 1.00 96.12 89 GLY A N 1
ATOM 687 C CA . GLY A 1 89 ? -3.940 0.681 -0.583 1.00 96.12 89 GLY A CA 1
ATOM 688 C C . GLY A 1 89 ? -4.139 0.903 -2.084 1.00 96.12 89 GLY A C 1
ATOM 689 O O . GLY A 1 89 ? -4.748 0.084 -2.761 1.00 96.12 89 GLY A O 1
ATOM 690 N N . HIS A 1 90 ? -3.617 1.998 -2.637 1.00 94.12 90 HIS A N 1
ATOM 691 C CA . HIS A 1 90 ? -3.716 2.289 -4.075 1.00 94.12 90 HIS A CA 1
ATOM 692 C C . HIS A 1 90 ? -2.409 1.983 -4.809 1.00 94.12 90 HIS A C 1
ATOM 694 O O . HIS A 1 90 ? -1.349 2.459 -4.401 1.00 94.12 90 HIS A O 1
ATOM 700 N N . SER A 1 91 ? -2.479 1.258 -5.933 1.00 92.12 91 SER A N 1
ATOM 701 C CA . SER A 1 91 ? -1.313 0.906 -6.752 1.00 92.12 91 SER A CA 1
ATOM 702 C C . SER A 1 91 ? -0.223 0.280 -5.868 1.00 92.12 91 SER A C 1
ATOM 704 O O . SER A 1 91 ? -0.509 -0.688 -5.163 1.00 92.12 91 SER A O 1
ATOM 706 N N . ALA A 1 92 ? 0.987 0.844 -5.820 1.00 91.75 92 ALA A N 1
ATOM 707 C CA . ALA A 1 92 ? 2.059 0.366 -4.951 1.00 91.75 92 ALA A CA 1
ATOM 708 C C . ALA A 1 92 ? 1.702 0.334 -3.451 1.00 91.75 92 ALA A C 1
ATOM 710 O O . ALA A 1 92 ? 2.200 -0.511 -2.714 1.00 91.75 92 ALA A O 1
ATOM 711 N N . GLY A 1 93 ? 0.787 1.203 -3.013 1.00 94.38 93 GLY A N 1
ATOM 712 C CA . GLY A 1 93 ? 0.301 1.236 -1.638 1.00 94.38 93 GLY A CA 1
ATOM 713 C C . GLY A 1 93 ? -0.375 -0.065 -1.192 1.00 94.38 93 GLY A C 1
ATOM 714 O O . GLY A 1 93 ? -0.352 -0.393 -0.015 1.00 94.38 93 GLY A O 1
ATOM 715 N N . GLY A 1 94 ? -0.947 -0.851 -2.110 1.00 94.50 94 GLY A N 1
ATOM 716 C CA . GLY A 1 94 ? -1.589 -2.118 -1.741 1.00 94.50 94 GLY A CA 1
ATOM 717 C C . GLY A 1 94 ? -0.598 -3.216 -1.349 1.00 94.50 94 GLY A C 1
ATOM 718 O O . GLY A 1 94 ? -0.816 -3.896 -0.351 1.00 94.50 94 GLY A O 1
ATOM 719 N N . TRP A 1 95 ? 0.517 -3.378 -2.070 1.00 94.38 95 TRP A N 1
ATOM 720 C CA . TRP A 1 95 ? 1.541 -4.347 -1.663 1.00 94.38 95 TRP A CA 1
ATOM 721 C C . TRP A 1 95 ? 2.384 -3.817 -0.496 1.00 94.38 95 TRP A C 1
ATOM 723 O O . TRP A 1 95 ? 2.820 -4.601 0.338 1.00 94.38 95 TRP A O 1
ATOM 733 N N . LEU A 1 96 ? 2.541 -2.494 -0.369 1.00 95.50 96 LEU A N 1
ATOM 734 C CA . LEU A 1 96 ? 3.130 -1.862 0.819 1.00 95.50 96 LEU A CA 1
ATOM 735 C C . LEU A 1 96 ? 2.278 -2.073 2.072 1.00 95.50 96 LEU A C 1
ATOM 737 O O . LEU A 1 96 ? 2.824 -2.308 3.143 1.00 95.50 96 LEU A O 1
ATOM 741 N N . ALA A 1 97 ? 0.952 -2.035 1.938 1.00 96.06 97 ALA A N 1
ATOM 742 C CA . ALA A 1 97 ? 0.033 -2.374 3.017 1.00 96.06 97 ALA A CA 1
ATOM 743 C C . ALA A 1 97 ? 0.210 -3.828 3.483 1.00 96.06 97 ALA A C 1
ATOM 745 O O . ALA A 1 97 ? 0.175 -4.080 4.681 1.00 96.06 97 ALA A O 1
ATOM 746 N N . ARG A 1 98 ? 0.482 -4.769 2.567 1.00 95.56 98 ARG A N 1
ATOM 747 C CA . ARG A 1 98 ? 0.815 -6.157 2.936 1.00 95.56 98 ARG A CA 1
ATOM 748 C C . ARG A 1 98 ? 2.122 -6.243 3.725 1.00 95.56 98 ARG A C 1
ATOM 750 O O . ARG A 1 98 ? 2.157 -6.924 4.737 1.00 95.56 98 ARG A O 1
ATOM 757 N N . VAL A 1 99 ? 3.164 -5.515 3.306 1.00 96.19 99 VAL A N 1
ATOM 758 C CA . VAL A 1 99 ? 4.423 -5.421 4.075 1.00 96.19 99 VAL A CA 1
ATOM 759 C C . VAL A 1 99 ? 4.167 -4.855 5.468 1.00 96.19 99 VAL A C 1
ATOM 761 O O . VAL A 1 99 ? 4.674 -5.385 6.447 1.00 96.19 99 VAL A O 1
ATOM 764 N N . TYR A 1 100 ? 3.362 -3.796 5.564 1.00 96.62 100 TYR A N 1
ATOM 765 C CA . TYR A 1 100 ? 2.999 -3.200 6.843 1.00 96.62 100 TYR A CA 1
ATOM 766 C C . TYR A 1 100 ? 2.303 -4.210 7.766 1.00 96.62 100 TYR A C 1
ATOM 768 O O . TYR A 1 100 ? 2.719 -4.367 8.905 1.00 96.62 100 TYR A O 1
ATOM 776 N N . MET A 1 101 ? 1.300 -4.935 7.268 1.00 95.19 101 MET A N 1
ATOM 777 C CA . MET A 1 101 ? 0.574 -5.928 8.068 1.00 95.19 101 MET A CA 1
ATOM 778 C C . MET A 1 101 ? 1.432 -7.126 8.494 1.00 95.19 101 MET A C 1
ATOM 780 O O . MET A 1 101 ? 1.130 -7.753 9.500 1.00 95.19 101 MET A O 1
ATOM 784 N N . GLU A 1 102 ? 2.479 -7.446 7.733 1.00 95.06 102 GLU A N 1
ATOM 785 C CA . GLU A 1 102 ? 3.426 -8.514 8.072 1.00 95.06 102 GLU A CA 1
ATOM 786 C C . GLU A 1 102 ? 4.446 -8.071 9.135 1.00 95.06 102 GLU A C 1
ATOM 788 O O . GLU A 1 102 ? 4.868 -8.860 9.974 1.00 95.06 102 GLU A O 1
ATOM 793 N N . GLU A 1 103 ? 4.880 -6.809 9.095 1.00 94.62 103 GLU A N 1
ATOM 794 C CA . GLU A 1 103 ? 6.002 -6.325 9.910 1.00 94.62 103 GLU A CA 1
ATOM 795 C C . GLU A 1 103 ? 5.591 -5.506 11.145 1.00 94.62 103 GLU A C 1
ATOM 797 O O . GLU A 1 103 ? 6.442 -5.204 11.986 1.00 94.62 103 GLU A O 1
ATOM 802 N N . PHE A 1 104 ? 4.325 -5.103 11.245 1.00 94.69 104 PHE A N 1
ATOM 803 C CA . PHE A 1 104 ? 3.778 -4.291 12.334 1.00 94.69 104 PHE A CA 1
ATOM 804 C C . PHE A 1 104 ? 2.570 -4.990 12.962 1.00 94.69 104 PHE A C 1
ATOM 806 O O . PHE A 1 104 ? 1.982 -5.890 12.367 1.00 94.69 104 PHE A O 1
ATOM 813 N N . ASP A 1 105 ? 2.177 -4.566 14.166 1.00 89.69 105 ASP A N 1
ATOM 814 C CA . ASP A 1 105 ? 0.916 -5.028 14.746 1.00 89.69 105 ASP A CA 1
ATOM 815 C C . ASP A 1 105 ? -0.248 -4.519 13.891 1.00 89.69 105 ASP A C 1
ATOM 817 O O . ASP A 1 105 ? -0.456 -3.312 13.757 1.00 89.69 105 ASP A O 1
ATOM 821 N N . ALA A 1 106 ? -0.973 -5.459 13.298 1.00 90.81 106 ALA A N 1
ATOM 822 C CA . ALA A 1 106 ? -2.121 -5.239 12.431 1.00 90.81 106 ALA A CA 1
ATOM 823 C C . ALA A 1 106 ? -3.330 -6.073 12.883 1.00 90.81 106 ALA A C 1
ATOM 825 O O . ALA A 1 106 ? -4.229 -6.342 12.089 1.00 90.81 106 ALA A O 1
ATOM 826 N N . SER A 1 107 ? -3.347 -6.503 14.150 1.00 90.75 107 SER A N 1
ATOM 827 C CA . SER A 1 107 ? -4.403 -7.350 14.722 1.00 90.75 107 SER A CA 1
ATOM 828 C C . SER A 1 107 ? -5.793 -6.699 14.716 1.00 90.75 107 SER A C 1
ATOM 830 O O . SER A 1 107 ? -6.807 -7.392 14.730 1.00 90.75 107 SER A O 1
ATOM 832 N N . ASP A 1 108 ? -5.846 -5.372 14.647 1.00 92.31 108 ASP A N 1
ATOM 833 C CA . ASP A 1 108 ? -7.056 -4.562 14.552 1.00 92.31 108 ASP A CA 1
ATOM 834 C C . ASP A 1 108 ? -7.512 -4.290 13.106 1.00 92.31 108 ASP A C 1
ATOM 836 O O . ASP A 1 108 ? -8.574 -3.696 12.900 1.00 92.31 108 ASP A O 1
ATOM 840 N N . ILE A 1 109 ? -6.758 -4.729 12.090 1.00 94.19 109 ILE A N 1
ATOM 841 C CA . ILE A 1 109 ? -7.120 -4.571 10.676 1.00 94.19 109 ILE A CA 1
ATOM 842 C C . ILE A 1 109 ? -7.977 -5.757 10.216 1.00 94.19 109 ILE A C 1
ATOM 844 O O . ILE A 1 109 ? -7.498 -6.880 10.107 1.00 94.19 109 ILE A O 1
ATOM 848 N N . SER A 1 110 ? -9.236 -5.489 9.855 1.00 94.62 110 SER A N 1
ATOM 849 C CA . SER A 1 110 ? -10.202 -6.512 9.402 1.00 94.62 110 SER A CA 1
ATOM 850 C C . SER A 1 110 ? -10.484 -6.488 7.896 1.00 94.62 110 SER A C 1
ATOM 852 O O . SER A 1 110 ? -11.179 -7.358 7.361 1.00 94.62 110 SER A O 1
ATOM 854 N N . LEU A 1 111 ? -9.980 -5.475 7.187 1.00 95.25 111 LEU A N 1
ATOM 855 C CA . LEU A 1 111 ? -10.145 -5.317 5.744 1.00 95.25 111 LEU A CA 1
ATOM 856 C C . LEU A 1 111 ? -8.891 -4.704 5.124 1.00 95.25 111 LEU A C 1
ATOM 858 O O . LEU A 1 111 ? -8.480 -3.612 5.514 1.00 95.25 111 LEU A O 1
ATOM 862 N N . LEU A 1 112 ? -8.359 -5.351 4.088 1.00 95.94 112 LEU A N 1
ATOM 863 C CA . LEU A 1 112 ? -7.419 -4.759 3.143 1.00 95.94 112 LEU A CA 1
ATOM 864 C C . LEU A 1 112 ? -8.107 -4.579 1.784 1.00 95.94 112 LEU A C 1
ATOM 866 O O . LEU A 1 112 ? -8.337 -5.537 1.047 1.00 95.94 112 LEU A O 1
ATOM 870 N N . LEU A 1 113 ? -8.427 -3.328 1.452 1.00 95.44 113 LEU A N 1
ATOM 871 C CA . LEU A 1 113 ? -8.983 -2.926 0.164 1.00 95.44 113 LEU A CA 1
ATOM 872 C C . LEU A 1 113 ? -7.869 -2.386 -0.736 1.00 95.44 113 LEU A C 1
ATOM 874 O O . LEU A 1 113 ? -7.231 -1.384 -0.416 1.00 95.44 113 LEU A O 1
ATOM 878 N N . THR A 1 114 ? -7.653 -2.996 -1.895 1.00 94.81 114 THR A N 1
ATOM 879 C CA . THR A 1 114 ? -6.622 -2.565 -2.843 1.00 94.81 114 THR A CA 1
ATOM 880 C C . THR A 1 114 ? -7.221 -2.013 -4.129 1.00 94.81 114 THR A C 1
ATOM 882 O O . THR A 1 114 ? -8.211 -2.531 -4.636 1.00 94.81 114 THR A O 1
ATOM 885 N N . LEU A 1 115 ? -6.641 -0.927 -4.646 1.00 93.31 115 LEU A N 1
ATOM 886 C CA . LEU A 1 115 ? -7.116 -0.223 -5.839 1.00 93.31 115 LEU A CA 1
ATOM 887 C C . LEU A 1 115 ? -6.062 -0.341 -6.943 1.00 93.31 115 LEU A C 1
ATOM 889 O O . LEU A 1 115 ? -5.038 0.347 -6.902 1.00 93.31 115 LEU A O 1
ATOM 893 N N . GLY A 1 116 ? -6.296 -1.217 -7.922 1.00 89.50 116 GLY A N 1
ATOM 894 C CA . GLY A 1 116 ? -5.397 -1.423 -9.064 1.00 89.50 116 GLY A CA 1
ATOM 895 C C . GLY A 1 116 ? -3.964 -1.812 -8.677 1.00 89.50 116 GLY A C 1
ATOM 896 O O . GLY A 1 116 ? -3.014 -1.379 -9.331 1.00 89.50 116 GLY A O 1
ATOM 897 N N . THR A 1 117 ? -3.795 -2.562 -7.586 1.00 91.12 117 THR A N 1
ATOM 898 C CA . THR A 1 117 ? -2.484 -2.981 -7.079 1.00 91.12 117 THR A CA 1
ATOM 899 C C . THR A 1 117 ? -1.961 -4.211 -7.828 1.00 91.12 117 THR A C 1
ATOM 901 O O . THR A 1 117 ? -2.682 -5.203 -7.923 1.00 91.12 117 THR A O 1
ATOM 904 N N . PRO A 1 118 ? -0.705 -4.199 -8.316 1.00 88.62 118 PRO A N 1
ATOM 905 C CA . PRO A 1 118 ? -0.048 -5.415 -8.785 1.00 88.62 118 PRO A CA 1
ATOM 906 C C . PRO A 1 118 ? 0.380 -6.260 -7.577 1.00 88.62 118 PRO A C 1
ATOM 908 O O . PRO A 1 118 ? 1.216 -5.821 -6.788 1.00 88.62 118 PRO A O 1
ATOM 911 N N . HIS A 1 119 ? -0.202 -7.451 -7.417 1.00 88.88 119 HIS A N 1
ATOM 912 C CA . HIS A 1 119 ? 0.091 -8.348 -6.284 1.00 88.88 119 HIS A CA 1
ATOM 913 C C . HIS A 1 119 ? 1.184 -9.374 -6.556 1.00 88.88 119 HIS A C 1
ATOM 915 O O . HIS A 1 119 ? 1.750 -9.909 -5.604 1.00 88.88 119 HIS A O 1
ATOM 921 N N . LEU A 1 120 ? 1.481 -9.620 -7.831 1.00 89.25 120 LEU A N 1
ATOM 922 C CA . LEU A 1 120 ? 2.487 -10.574 -8.279 1.00 89.25 120 LEU A CA 1
ATOM 923 C C . LEU A 1 120 ? 3.669 -9.843 -8.924 1.00 89.25 120 LEU A C 1
ATOM 925 O O . LEU A 1 120 ? 3.467 -8.799 -9.564 1.00 89.25 120 LEU A O 1
ATOM 929 N N . PRO A 1 121 ? 4.899 -10.360 -8.768 1.00 89.19 121 PRO A N 1
ATOM 930 C CA . PRO A 1 121 ? 6.054 -9.818 -9.463 1.00 89.19 121 PRO A CA 1
ATOM 931 C C . PRO A 1 121 ? 5.936 -10.002 -10.984 1.00 89.19 121 PRO A C 1
ATOM 933 O O . PRO A 1 121 ? 5.185 -10.855 -11.459 1.00 89.19 121 PRO A O 1
ATOM 936 N N . PRO A 1 122 ? 6.704 -9.224 -11.768 1.00 84.31 122 PRO A N 1
ATOM 937 C CA . PRO A 1 122 ? 6.822 -9.472 -13.198 1.00 84.31 122 PRO A CA 1
ATOM 938 C C . PRO A 1 122 ? 7.323 -10.890 -13.489 1.00 84.31 122 PRO A C 1
ATOM 940 O O . PRO A 1 122 ? 8.191 -11.384 -12.761 1.00 84.31 122 PRO A O 1
ATOM 943 N N . PRO A 1 123 ? 6.883 -11.502 -14.603 1.00 83.12 123 PRO A N 1
ATOM 944 C CA . PRO A 1 123 ? 7.499 -12.713 -15.128 1.00 83.12 123 PRO A CA 1
ATOM 945 C C . PRO A 1 123 ? 9.004 -12.510 -15.345 1.00 83.12 123 PRO A C 1
ATOM 947 O O . PRO A 1 123 ? 9.419 -11.510 -15.934 1.00 83.12 123 PRO A O 1
ATOM 950 N N . LYS A 1 124 ? 9.821 -13.461 -14.881 1.00 77.88 124 LYS A N 1
ATOM 951 C CA . LYS A 1 124 ? 11.292 -13.375 -14.953 1.00 77.88 124 LYS A CA 1
ATOM 952 C C . LYS A 1 124 ? 11.846 -13.723 -16.333 1.00 77.88 124 LYS A C 1
ATOM 954 O O . LYS A 1 124 ? 12.874 -13.183 -16.726 1.00 77.88 124 LYS A O 1
ATOM 959 N N . ASP A 1 125 ? 11.130 -14.564 -17.072 1.00 78.94 125 ASP A N 1
ATOM 960 C CA . ASP A 1 125 ? 11.627 -15.181 -18.306 1.00 78.94 125 ASP A CA 1
ATOM 961 C C . ASP A 1 125 ? 11.038 -14.551 -19.578 1.00 78.94 125 ASP A C 1
ATOM 963 O O . ASP A 1 125 ? 11.091 -15.139 -20.656 1.00 78.94 125 ASP A O 1
ATOM 967 N N . VAL A 1 126 ? 10.468 -13.344 -19.475 1.00 76.44 126 VAL A N 1
ATOM 968 C CA . VAL A 1 126 ? 9.913 -12.619 -20.627 1.00 76.44 126 VAL A CA 1
ATOM 969 C C . VAL A 1 126 ? 10.919 -11.564 -21.107 1.00 76.44 126 VAL A C 1
ATOM 971 O O . VAL A 1 126 ? 11.168 -10.586 -20.392 1.00 76.44 126 VAL A O 1
ATOM 974 N N . PRO A 1 127 ? 11.490 -11.706 -22.323 1.00 75.50 127 PRO A N 1
ATOM 975 C CA . PRO A 1 127 ? 12.447 -10.744 -22.859 1.00 75.50 127 PRO A CA 1
ATOM 976 C C . PRO A 1 127 ? 11.896 -9.313 -22.877 1.00 75.50 127 PRO A C 1
ATOM 978 O O . PRO A 1 127 ? 10.785 -9.061 -23.339 1.00 75.50 127 PRO A O 1
ATOM 981 N N . GLY A 1 128 ? 12.695 -8.361 -22.391 1.00 74.06 128 GLY A N 1
ATOM 982 C CA . GLY A 1 128 ? 12.338 -6.938 -22.355 1.00 74.06 128 GLY A CA 1
ATOM 983 C C . GLY A 1 128 ? 11.476 -6.509 -21.162 1.00 74.06 128 GLY A C 1
ATOM 984 O O . GLY A 1 128 ? 11.260 -5.310 -20.987 1.00 74.06 128 GLY A O 1
ATOM 985 N N . VAL A 1 129 ? 11.024 -7.436 -20.311 1.00 77.38 129 VAL A N 1
ATOM 986 C CA . VAL A 1 129 ? 10.333 -7.095 -19.060 1.00 77.38 129 VAL A CA 1
ATOM 987 C C . VAL A 1 129 ? 11.363 -6.756 -17.984 1.00 77.38 129 VAL A C 1
ATOM 989 O O . VAL A 1 129 ? 12.229 -7.558 -17.648 1.00 77.38 129 VAL A O 1
ATOM 992 N N . ILE A 1 130 ? 11.267 -5.544 -17.435 1.00 79.81 130 ILE A N 1
ATOM 993 C CA . ILE A 1 130 ? 12.106 -5.079 -16.326 1.00 79.81 130 ILE A CA 1
ATOM 994 C C . ILE A 1 130 ? 11.242 -4.979 -15.073 1.00 79.81 130 ILE A C 1
ATOM 996 O O . ILE A 1 130 ? 10.197 -4.325 -15.089 1.00 79.81 130 ILE A O 1
ATOM 1000 N N . ASP A 1 131 ? 11.710 -5.561 -13.967 1.00 86.19 131 ASP A N 1
ATOM 1001 C CA . ASP A 1 131 ? 11.071 -5.382 -12.666 1.00 86.19 131 ASP A CA 1
ATOM 1002 C C . ASP A 1 131 ? 11.230 -3.937 -12.175 1.00 86.19 131 ASP A C 1
ATOM 1004 O O . ASP A 1 131 ? 12.268 -3.545 -11.636 1.00 86.19 131 ASP A O 1
ATOM 1008 N N . GLN A 1 132 ? 10.177 -3.135 -12.346 1.00 85.25 132 GLN A N 1
ATOM 1009 C CA . GLN A 1 132 ? 10.130 -1.752 -11.866 1.00 85.25 132 GLN A CA 1
ATOM 1010 C C . GLN A 1 132 ? 10.149 -1.651 -10.339 1.00 85.25 132 GLN A C 1
ATOM 1012 O O . GLN A 1 132 ? 10.553 -0.625 -9.794 1.00 85.25 132 GLN A O 1
ATOM 1017 N N . THR A 1 133 ? 9.739 -2.715 -9.648 1.00 87.31 133 THR A N 1
ATOM 1018 C CA . THR A 1 133 ? 9.804 -2.812 -8.187 1.00 87.31 133 THR A CA 1
ATOM 1019 C C . THR A 1 133 ? 11.158 -3.326 -7.707 1.00 87.31 133 THR A C 1
ATOM 1021 O O . THR A 1 133 ? 11.403 -3.357 -6.506 1.00 87.31 133 THR A O 1
ATOM 1024 N N . ARG A 1 134 ? 12.064 -3.691 -8.628 1.00 90.94 134 ARG A N 1
ATOM 1025 C CA . ARG A 1 134 ? 13.449 -4.092 -8.341 1.00 90.94 134 ARG A CA 1
ATOM 1026 C C . ARG A 1 134 ? 13.551 -5.218 -7.303 1.00 90.94 134 ARG A C 1
ATOM 1028 O O . ARG A 1 134 ? 14.460 -5.219 -6.476 1.00 90.94 134 ARG A O 1
ATOM 1035 N N . GLY A 1 135 ? 12.638 -6.184 -7.350 1.00 91.81 135 GLY A N 1
ATOM 1036 C CA . GLY A 1 135 ? 12.592 -7.328 -6.440 1.00 91.81 135 GLY A CA 1
ATOM 1037 C C . GLY A 1 135 ? 11.630 -7.179 -5.267 1.00 91.81 135 GLY A C 1
ATOM 1038 O O . GLY A 1 135 ? 11.354 -8.171 -4.597 1.00 91.81 135 GLY A O 1
ATOM 1039 N N . LEU A 1 136 ? 11.060 -5.993 -5.031 1.00 93.38 136 LEU A N 1
ATOM 1040 C CA . LEU A 1 136 ? 10.169 -5.780 -3.888 1.00 93.38 136 LEU A CA 1
ATOM 1041 C C . LEU A 1 136 ? 8.905 -6.644 -3.971 1.00 93.38 136 LEU A C 1
ATOM 1043 O O . LEU A 1 136 ? 8.529 -7.246 -2.973 1.00 93.38 136 LEU A O 1
ATOM 1047 N N . LEU A 1 137 ? 8.280 -6.788 -5.145 1.00 93.31 137 LEU A N 1
ATOM 1048 C CA . LEU A 1 137 ? 7.122 -7.683 -5.275 1.00 93.31 137 LEU A CA 1
ATOM 1049 C C . LEU A 1 137 ? 7.488 -9.161 -5.094 1.00 93.31 137 LEU A C 1
ATOM 1051 O O . LEU A 1 137 ? 6.703 -9.901 -4.511 1.00 93.31 137 LEU A O 1
ATOM 1055 N N . ASN A 1 138 ? 8.695 -9.573 -5.499 1.00 93.44 138 ASN A N 1
ATOM 1056 C CA . ASN A 1 138 ? 9.200 -10.918 -5.200 1.00 93.44 138 ASN A CA 1
ATOM 1057 C C . ASN A 1 138 ? 9.356 -11.123 -3.683 1.00 93.44 138 ASN A C 1
ATOM 1059 O O . ASN A 1 138 ? 9.078 -12.203 -3.167 1.00 93.44 138 ASN A O 1
ATOM 1063 N N . TYR A 1 139 ? 9.799 -10.093 -2.956 1.00 95.00 139 TYR A N 1
ATOM 1064 C CA . TYR A 1 139 ? 9.858 -10.139 -1.498 1.00 95.00 139 TYR A CA 1
ATOM 1065 C C . TYR A 1 139 ? 8.459 -10.279 -0.889 1.00 95.00 139 TYR A C 1
ATOM 1067 O O . TYR A 1 139 ? 8.267 -11.147 -0.043 1.00 95.00 139 TYR A O 1
ATOM 1075 N N . VAL A 1 140 ? 7.490 -9.468 -1.324 1.00 95.06 140 VAL A N 1
ATOM 1076 C CA . VAL A 1 140 ? 6.117 -9.508 -0.790 1.00 95.06 140 VAL A CA 1
ATOM 1077 C C . VAL A 1 140 ? 5.462 -10.862 -1.044 1.00 95.06 140 VAL A C 1
ATOM 1079 O O . VAL A 1 140 ? 4.866 -11.427 -0.136 1.00 95.06 140 VAL A O 1
ATOM 1082 N N . GLU A 1 141 ? 5.586 -11.403 -2.256 1.00 93.25 141 GLU A N 1
ATOM 1083 C CA . GLU A 1 141 ? 5.035 -12.718 -2.595 1.00 93.25 141 GLU A CA 1
ATOM 1084 C C . GLU A 1 141 ? 5.604 -13.830 -1.705 1.00 93.25 141 GLU A C 1
ATOM 1086 O O . GLU A 1 141 ? 4.866 -14.711 -1.275 1.00 93.25 141 GLU A O 1
ATOM 1091 N N . LYS A 1 142 ? 6.905 -13.776 -1.401 1.00 94.44 142 LYS A N 1
ATOM 1092 C CA . LYS A 1 142 ? 7.585 -14.815 -0.624 1.00 94.44 142 LYS A CA 1
ATOM 1093 C C . LYS A 1 142 ? 7.395 -14.691 0.890 1.00 94.44 142 LYS A C 1
ATOM 1095 O O . LYS A 1 142 ? 7.443 -15.710 1.574 1.00 94.44 142 LYS A O 1
ATOM 1100 N N . ASN A 1 143 ? 7.296 -13.471 1.415 1.00 95.38 143 ASN A N 1
ATOM 1101 C CA . ASN A 1 143 ? 7.427 -13.218 2.854 1.00 95.38 143 ASN A CA 1
ATOM 1102 C C . ASN A 1 143 ? 6.160 -12.666 3.509 1.00 95.38 143 ASN A C 1
ATOM 1104 O O . ASN A 1 143 ? 6.100 -12.688 4.728 1.00 95.38 143 ASN A O 1
ATOM 1108 N N . CYS A 1 144 ? 5.183 -12.165 2.748 1.00 93.81 144 CYS A N 1
ATOM 1109 C CA . CYS A 1 144 ? 3.937 -11.659 3.321 1.00 93.81 144 CYS A CA 1
ATOM 1110 C C . CYS A 1 144 ? 2.813 -12.678 3.162 1.00 93.81 144 CYS A C 1
ATOM 1112 O O . CYS A 1 144 ? 2.738 -13.361 2.133 1.00 93.81 144 CYS A O 1
ATOM 1114 N N . ALA A 1 145 ? 1.881 -12.692 4.118 1.00 89.44 145 ALA A N 1
ATOM 1115 C CA . ALA A 1 145 ? 0.647 -13.462 4.008 1.00 89.44 145 ALA A CA 1
ATOM 1116 C C . ALA A 1 145 ? -0.008 -13.299 2.615 1.00 89.44 145 ALA A C 1
ATOM 1118 O O . ALA A 1 145 ? 0.002 -12.198 2.025 1.00 89.44 145 ALA A O 1
ATOM 1119 N N . PRO A 1 146 ? -0.541 -14.392 2.040 1.00 85.00 146 PRO A N 1
ATOM 1120 C CA . PRO A 1 146 ? -1.130 -14.345 0.716 1.00 85.00 146 PRO A CA 1
ATOM 1121 C C . PRO A 1 146 ? -2.381 -13.460 0.736 1.00 85.00 146 PRO A C 1
ATOM 1123 O O . PRO A 1 146 ? -3.047 -13.301 1.757 1.00 85.00 146 PRO A O 1
ATOM 1126 N N . ALA A 1 147 ? -2.679 -12.848 -0.406 1.00 81.19 147 ALA A N 1
ATOM 1127 C CA . ALA A 1 147 ? -3.804 -11.934 -0.580 1.00 81.19 147 ALA A CA 1
ATOM 1128 C C . ALA A 1 147 ? -5.141 -12.696 -0.666 1.00 81.19 147 ALA A C 1
ATOM 1130 O O . ALA A 1 147 ? -5.792 -12.693 -1.708 1.00 81.19 147 ALA A O 1
ATOM 1131 N N . VAL A 1 148 ? -5.511 -13.389 0.411 1.00 80.50 148 VAL A N 1
ATOM 1132 C CA . VAL A 1 148 ? -6.681 -14.275 0.481 1.00 80.50 148 VAL A CA 1
ATOM 1133 C C . VAL A 1 148 ? -7.669 -13.800 1.534 1.00 80.50 148 VAL A C 1
ATOM 1135 O O . VAL A 1 148 ? -7.299 -13.129 2.495 1.00 80.50 148 VAL A O 1
ATOM 1138 N N . TYR A 1 149 ? -8.935 -14.152 1.342 1.00 83.56 149 TYR A N 1
ATOM 1139 C CA . TYR A 1 149 ? -9.984 -13.904 2.320 1.00 83.56 149 TYR A CA 1
ATOM 1140 C C . TYR A 1 149 ? -9.878 -14.905 3.480 1.00 83.56 149 TYR A C 1
ATOM 1142 O O . TYR A 1 149 ? -9.839 -16.113 3.251 1.00 83.56 149 TYR A O 1
ATOM 1150 N N . THR A 1 150 ? -9.885 -14.414 4.719 1.00 86.50 150 THR A N 1
ATOM 1151 C CA . THR A 1 150 ? -10.038 -15.230 5.935 1.00 86.50 150 THR A CA 1
ATOM 1152 C C . THR A 1 150 ? -11.202 -14.699 6.783 1.00 86.50 150 THR A C 1
ATOM 1154 O O . THR A 1 150 ? -11.665 -13.576 6.556 1.00 86.50 150 THR A O 1
ATOM 1157 N N . PRO A 1 151 ? -11.714 -15.474 7.759 1.00 86.56 151 PRO A N 1
ATOM 1158 C CA . PRO A 1 151 ? -12.729 -14.976 8.689 1.00 86.56 151 PRO A CA 1
ATOM 1159 C C . PRO A 1 151 ? -12.293 -13.714 9.453 1.00 86.56 151 PRO A C 1
ATOM 1161 O O . PRO A 1 151 ? -13.129 -12.875 9.779 1.00 86.56 151 PRO A O 1
ATOM 1164 N N . GLU A 1 152 ? -10.993 -13.570 9.711 1.00 88.06 152 GLU A N 1
ATOM 1165 C CA . GLU A 1 152 ? -10.392 -12.461 10.455 1.00 88.06 152 GLU A CA 1
ATOM 1166 C C . GLU A 1 152 ? -10.020 -11.278 9.549 1.00 88.06 152 GLU A C 1
ATOM 1168 O O . GLU A 1 152 ? -10.110 -10.125 9.971 1.00 88.06 152 GLU A O 1
ATOM 1173 N N . LEU A 1 153 ? -9.631 -11.546 8.296 1.00 91.38 153 LEU A N 1
ATOM 1174 C CA . LEU A 1 153 ? -9.172 -10.541 7.344 1.00 91.38 153 LEU A CA 1
ATOM 1175 C C . LEU A 1 153 ? -9.878 -10.675 5.996 1.00 91.38 153 LEU A C 1
ATOM 1177 O O . LEU A 1 153 ? -9.647 -11.599 5.216 1.00 91.38 153 LEU A O 1
ATOM 1181 N N . ARG A 1 154 ? -10.662 -9.655 5.651 1.00 93.88 154 ARG A N 1
ATOM 1182 C CA . ARG A 1 154 ? -11.241 -9.534 4.315 1.00 93.88 154 ARG A CA 1
ATOM 1183 C C . ARG A 1 154 ? -10.222 -8.916 3.371 1.00 93.88 154 ARG A C 1
ATOM 1185 O O . ARG A 1 154 ? -9.760 -7.799 3.591 1.00 93.88 154 ARG A O 1
ATOM 1192 N N . TYR A 1 155 ? -9.916 -9.612 2.286 1.00 91.94 1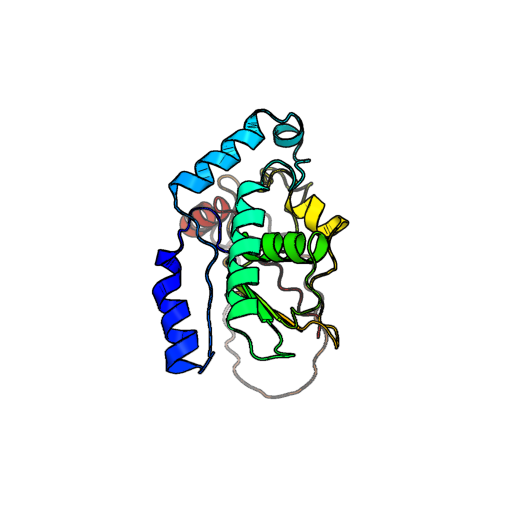55 TYR A N 1
ATOM 1193 C CA . TYR A 1 155 ? -9.058 -9.095 1.229 1.00 91.94 155 TYR A CA 1
ATOM 1194 C C . TYR A 1 155 ? -9.896 -8.759 -0.002 1.00 91.94 155 TYR A C 1
ATOM 1196 O O . TYR A 1 155 ? -10.527 -9.640 -0.580 1.00 91.94 155 TYR A O 1
ATOM 1204 N N . VAL A 1 156 ? -9.909 -7.494 -0.425 1.00 93.06 156 VAL A N 1
ATOM 1205 C CA . VAL A 1 156 ? -10.687 -7.049 -1.589 1.00 93.06 156 VAL A CA 1
ATOM 1206 C C . VAL A 1 156 ? -9.778 -6.309 -2.561 1.00 93.06 156 VAL A C 1
ATOM 1208 O O . VAL A 1 156 ? -9.113 -5.341 -2.197 1.00 93.06 156 VAL A O 1
ATOM 1211 N N . CYS A 1 157 ? -9.761 -6.731 -3.825 1.00 91.38 157 CYS A N 1
ATOM 1212 C CA . CYS A 1 157 ? -9.061 -6.031 -4.899 1.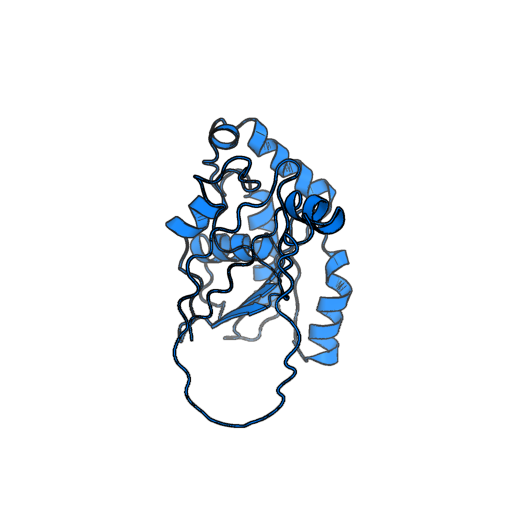00 91.38 157 CYS A CA 1
ATOM 1213 C C . CYS A 1 157 ? -10.071 -5.443 -5.884 1.00 91.38 157 CYS A C 1
ATOM 1215 O O . CYS A 1 157 ? -10.809 -6.174 -6.540 1.00 91.38 157 CYS A O 1
ATOM 1217 N N . ILE A 1 158 ? -10.084 -4.117 -6.010 1.00 90.75 158 ILE A N 1
ATOM 1218 C CA . ILE A 1 158 ? -10.817 -3.414 -7.060 1.00 90.75 158 ILE A CA 1
ATOM 1219 C C . ILE A 1 158 ? -9.838 -3.148 -8.199 1.00 90.75 158 ILE A C 1
ATOM 1221 O O . ILE A 1 158 ? -8.958 -2.285 -8.109 1.00 90.75 158 ILE A O 1
ATOM 1225 N N . ALA A 1 159 ? -10.007 -3.887 -9.289 1.00 82.75 159 ALA A N 1
ATOM 1226 C CA . ALA A 1 159 ? -9.241 -3.717 -10.512 1.00 82.75 159 ALA A CA 1
ATOM 1227 C C . ALA A 1 159 ? -10.164 -3.368 -11.685 1.00 82.75 159 ALA A C 1
ATOM 1229 O O . ALA A 1 159 ? -11.302 -3.823 -11.771 1.00 82.75 159 ALA A O 1
ATOM 1230 N N . GLY A 1 160 ? -9.663 -2.528 -12.592 1.00 78.19 160 GLY A N 1
ATOM 1231 C CA . GLY A 1 160 ? -10.346 -2.236 -13.849 1.00 78.19 160 GLY A CA 1
ATOM 1232 C C . GLY A 1 160 ? -10.108 -3.324 -14.897 1.00 78.19 160 GLY A C 1
ATOM 1233 O O . GLY A 1 160 ? -9.289 -4.226 -14.717 1.00 78.19 160 GLY A O 1
ATOM 1234 N N . ARG A 1 161 ? -10.774 -3.191 -16.047 1.00 79.06 161 ARG A N 1
ATOM 1235 C CA . ARG A 1 161 ? -10.487 -4.019 -17.224 1.00 79.06 161 ARG A CA 1
ATOM 1236 C C . ARG A 1 161 ? -9.068 -3.730 -17.724 1.00 79.06 161 ARG A C 1
ATOM 1238 O O . ARG A 1 161 ? -8.736 -2.571 -17.985 1.00 79.06 161 ARG A O 1
ATOM 1245 N N . TYR A 1 162 ? -8.247 -4.766 -17.877 1.00 72.31 162 TYR A N 1
ATOM 1246 C CA . TYR A 1 162 ? -6.910 -4.610 -18.447 1.00 72.31 162 TYR A CA 1
ATOM 1247 C C . TYR A 1 162 ? -6.989 -4.252 -19.939 1.00 72.31 162 TYR A C 1
ATOM 1249 O O . TYR A 1 162 ? -7.969 -4.554 -20.623 1.00 72.31 162 TYR A O 1
ATOM 1257 N N . ILE A 1 163 ? -5.949 -3.590 -20.449 1.00 76.38 163 ILE A N 1
ATOM 1258 C CA . ILE A 1 163 ? -5.767 -3.369 -21.885 1.00 76.38 163 ILE A CA 1
ATOM 1259 C C . ILE A 1 163 ? -4.465 -4.048 -22.277 1.00 76.38 163 ILE A C 1
ATOM 1261 O O . ILE A 1 163 ? -3.412 -3.723 -21.731 1.00 76.38 163 ILE A O 1
ATOM 1265 N N . GLN A 1 164 ? -4.538 -4.991 -23.210 1.00 79.69 164 GLN A N 1
ATOM 1266 C CA . GLN A 1 164 ? -3.361 -5.701 -23.687 1.00 79.69 164 GLN A CA 1
ATOM 1267 C C . GLN A 1 164 ? -2.482 -4.768 -24.531 1.00 79.69 164 GLN A C 1
ATOM 1269 O O . GLN A 1 164 ? -2.938 -4.164 -25.505 1.00 79.69 164 GLN A O 1
ATOM 1274 N N . GLY A 1 165 ? -1.220 -4.630 -24.126 1.00 77.12 165 GLY A N 1
ATOM 1275 C CA . GLY A 1 165 ? -0.187 -3.949 -24.900 1.00 77.12 165 GLY A CA 1
ATOM 1276 C C . GLY A 1 165 ? 0.493 -4.881 -25.906 1.00 77.12 165 GLY A C 1
ATOM 1277 O O . GLY A 1 165 ? 0.298 -6.093 -25.878 1.00 77.12 165 GLY A O 1
ATOM 1278 N N . ALA A 1 166 ? 1.321 -4.314 -26.781 1.00 79.19 166 ALA A N 1
ATOM 1279 C CA . ALA A 1 166 ? 2.144 -5.051 -27.735 1.00 79.19 166 ALA A CA 1
ATOM 1280 C C . ALA A 1 166 ? 3.617 -4.610 -27.646 1.00 79.19 166 ALA A C 1
ATOM 1282 O O . ALA A 1 166 ? 3.876 -3.454 -27.297 1.00 79.19 166 ALA A O 1
ATOM 1283 N N . PRO A 1 167 ? 4.582 -5.485 -27.985 1.00 76.19 167 PRO A N 1
ATOM 1284 C CA . PRO A 1 167 ? 5.997 -5.121 -28.050 1.00 76.19 167 PRO A CA 1
ATOM 1285 C C . PRO A 1 167 ? 6.260 -3.884 -28.926 1.00 76.19 167 PRO A C 1
ATOM 1287 O O . PRO A 1 167 ? 5.596 -3.678 -29.948 1.00 76.19 167 PRO A O 1
ATOM 1290 N N . LEU A 1 168 ? 7.250 -3.062 -28.545 1.00 71.00 168 LEU A N 1
ATOM 1291 C CA . LEU A 1 168 ? 7.601 -1.833 -29.277 1.00 71.00 168 LEU A CA 1
ATOM 1292 C C . LEU A 1 168 ? 8.005 -2.145 -30.724 1.00 71.00 168 LEU A C 1
ATOM 1294 O O . LEU A 1 168 ? 7.619 -1.429 -31.647 1.00 71.00 168 LEU A O 1
ATOM 1298 N N . THR A 1 169 ? 8.721 -3.251 -30.917 1.00 71.19 169 THR A N 1
ATOM 1299 C CA . THR A 1 169 ? 9.202 -3.771 -32.198 1.00 71.19 169 THR A CA 1
ATOM 1300 C C . THR A 1 169 ? 8.809 -5.244 -32.343 1.00 71.19 169 THR A C 1
ATOM 1302 O O . THR A 1 169 ? 8.623 -5.945 -31.352 1.00 71.19 169 THR A O 1
ATOM 1305 N N . GLY A 1 170 ? 8.634 -5.710 -33.583 1.00 62.56 170 GLY A N 1
ATOM 1306 C CA . GLY A 1 170 ? 8.235 -7.090 -33.887 1.00 62.56 170 GLY A CA 1
ATOM 1307 C C . GLY A 1 170 ? 6.738 -7.287 -34.158 1.00 62.56 170 GLY A C 1
ATOM 1308 O O . GLY A 1 170 ? 5.906 -6.403 -33.907 1.00 62.56 170 GLY A O 1
ATOM 1309 N N . SER A 1 171 ? 6.430 -8.453 -34.727 1.00 54.22 171 SER A N 1
ATOM 1310 C CA . SER A 1 171 ? 5.079 -8.981 -34.928 1.00 54.22 171 SER A CA 1
ATOM 1311 C C . SER A 1 171 ? 4.703 -9.811 -33.704 1.00 54.22 171 SER A C 1
ATOM 1313 O O . SER A 1 171 ? 5.496 -10.638 -33.260 1.00 54.22 171 SER A O 1
ATOM 1315 N N . THR A 1 172 ? 3.509 -9.616 -33.148 1.00 50.56 172 THR A N 1
ATOM 1316 C CA . THR A 1 172 ? 2.973 -10.523 -32.128 1.00 50.56 172 THR A CA 1
ATOM 1317 C C . THR A 1 172 ? 2.740 -11.882 -32.779 1.00 50.56 172 THR A C 1
ATOM 1319 O O . THR A 1 172 ? 1.808 -12.029 -33.568 1.00 50.56 172 THR A O 1
ATOM 1322 N N . VAL A 1 173 ? 3.589 -12.868 -32.484 1.00 44.44 173 VAL A N 1
ATOM 1323 C CA . VAL A 1 173 ? 3.237 -14.267 -32.731 1.00 44.44 173 VAL A CA 1
ATOM 1324 C C . VAL A 1 173 ? 2.122 -14.575 -31.743 1.00 44.44 173 VAL A C 1
ATOM 1326 O O . VAL A 1 173 ? 2.335 -14.527 -30.534 1.00 44.44 173 VAL A O 1
ATOM 1329 N N . ALA A 1 174 ? 0.911 -14.782 -32.251 1.00 39.09 174 ALA A N 1
ATOM 1330 C CA . ALA A 1 174 ? -0.206 -15.239 -31.446 1.00 39.09 174 ALA A CA 1
ATOM 1331 C C . ALA A 1 174 ? 0.100 -1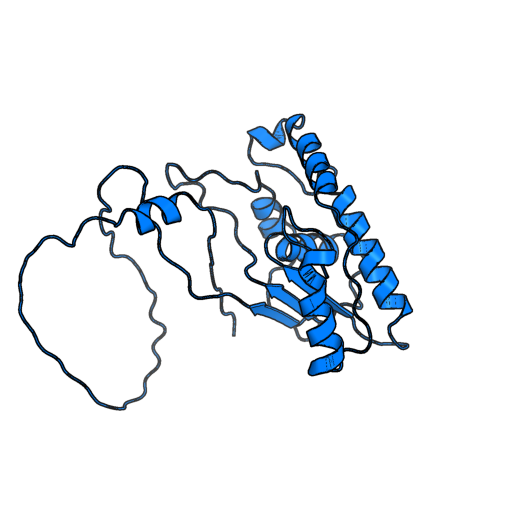6.670 -30.986 1.00 39.09 174 ALA A C 1
ATOM 1333 O O . ALA A 1 174 ? -0.183 -17.627 -31.700 1.00 39.09 174 ALA A O 1
ATOM 1334 N N . THR A 1 175 ? 0.727 -16.823 -29.824 1.00 33.75 175 THR A N 1
ATOM 1335 C CA . THR A 1 175 ? 0.702 -18.091 -29.100 1.00 33.75 175 THR A CA 1
ATOM 1336 C C . THR A 1 175 ? -0.653 -18.163 -28.413 1.00 33.75 175 THR A C 1
ATOM 1338 O O . THR A 1 175 ? -0.883 -17.514 -27.394 1.00 33.75 175 THR A O 1
ATOM 1341 N N . ALA A 1 176 ? -1.584 -18.866 -29.051 1.00 38.69 176 ALA A N 1
ATOM 1342 C CA . ALA A 1 176 ? -2.756 -19.389 -28.374 1.00 38.69 176 ALA A CA 1
ATOM 1343 C C . ALA A 1 176 ? -2.276 -20.487 -27.413 1.00 38.69 176 ALA A C 1
ATOM 1345 O O . ALA A 1 176 ? -1.755 -21.484 -27.891 1.00 38.69 176 ALA A O 1
ATOM 1346 N N . ASP A 1 177 ? -2.359 -20.229 -26.109 1.00 33.91 177 ASP A N 1
ATOM 1347 C CA . ASP A 1 177 ? -2.351 -21.180 -24.978 1.00 33.91 177 ASP A CA 1
ATOM 1348 C C . ASP A 1 177 ? -2.386 -20.315 -23.704 1.00 33.91 177 ASP A C 1
ATOM 1350 O O . ASP A 1 177 ? -1.659 -19.329 -23.615 1.00 33.91 177 ASP A O 1
ATOM 1354 N N . GLU A 1 178 ? -3.198 -20.505 -22.671 1.00 33.06 178 GLU A N 1
ATOM 1355 C CA . GLU A 1 178 ? -4.248 -21.459 -22.321 1.00 33.06 178 GLU A CA 1
ATOM 1356 C C . GLU A 1 178 ? -5.170 -20.652 -21.381 1.00 33.06 178 GLU A C 1
ATOM 1358 O O . GLU A 1 178 ? -4.757 -20.246 -20.292 1.00 33.06 178 GLU A O 1
ATOM 1363 N N . MET A 1 179 ? -6.406 -20.348 -21.785 1.00 27.77 179 MET A N 1
ATOM 1364 C CA . MET A 1 179 ? -7.440 -19.965 -20.818 1.00 27.77 179 MET A CA 1
ATOM 1365 C C . MET A 1 179 ? -8.040 -21.269 -20.304 1.00 27.77 179 MET A C 1
ATOM 1367 O O . MET A 1 179 ? -8.812 -21.906 -21.017 1.00 27.77 179 MET A O 1
ATOM 1371 N N . LEU A 1 180 ? -7.689 -21.668 -19.080 1.00 25.30 180 LEU A N 1
ATOM 1372 C CA . LEU A 1 180 ? -8.448 -22.678 -18.346 1.00 25.30 180 LEU A CA 1
ATOM 1373 C C . LEU A 1 180 ? -9.860 -22.124 -18.120 1.00 25.30 180 LEU A C 1
ATOM 1375 O O . LEU A 1 180 ? -10.101 -21.321 -17.218 1.00 25.30 180 LEU A O 1
ATOM 1379 N N . ALA A 1 181 ? -10.777 -22.510 -19.003 1.00 28.84 181 ALA A N 1
ATOM 1380 C CA . ALA A 1 181 ? -12.197 -22.270 -18.851 1.00 28.84 181 ALA A CA 1
ATOM 1381 C C . ALA A 1 181 ? -12.700 -23.136 -17.692 1.00 28.84 181 ALA A C 1
ATOM 1383 O O . ALA A 1 181 ? -12.686 -24.364 -17.766 1.00 28.84 181 ALA A O 1
ATOM 1384 N N . VAL A 1 182 ? -13.117 -22.487 -16.607 1.00 29.84 182 VAL A N 1
ATOM 1385 C CA . VAL A 1 182 ? -13.934 -23.134 -15.584 1.00 29.84 182 VAL A CA 1
ATOM 1386 C C . VAL A 1 182 ? -15.337 -23.239 -16.166 1.00 29.84 182 VAL A C 1
ATOM 1388 O O . VAL A 1 182 ? -15.960 -22.229 -16.493 1.00 29.84 182 VAL A O 1
ATOM 1391 N N . ASP A 1 183 ? -15.770 -24.478 -16.356 1.00 31.19 183 ASP A N 1
ATOM 1392 C CA . ASP A 1 183 ? -17.063 -24.848 -16.911 1.00 31.19 183 ASP A CA 1
ATOM 1393 C C . ASP A 1 183 ? -18.186 -24.324 -16.002 1.00 31.19 183 ASP A C 1
ATOM 1395 O O . ASP A 1 183 ? -18.300 -24.709 -14.836 1.00 31.19 183 ASP A O 1
ATOM 1399 N N . ALA A 1 184 ? -18.990 -23.402 -16.524 1.00 31.38 184 ALA A N 1
ATOM 1400 C CA . ALA A 1 184 ? -20.224 -22.953 -15.900 1.00 31.38 184 ALA A CA 1
ATOM 1401 C C . ALA A 1 184 ? -21.342 -23.092 -16.933 1.00 31.38 184 ALA A C 1
ATOM 1403 O O . ALA A 1 184 ? -21.581 -22.218 -17.765 1.00 31.38 184 ALA A O 1
ATOM 1404 N N . SER A 1 185 ? -22.012 -24.237 -16.873 1.00 32.81 185 SER A N 1
ATOM 1405 C CA . SER A 1 185 ? -23.260 -24.520 -17.566 1.00 32.81 185 SER A CA 1
ATOM 1406 C C . SER A 1 185 ? -24.374 -23.564 -17.119 1.00 32.81 185 SER A C 1
ATOM 1408 O O . SER A 1 185 ? -24.696 -23.532 -15.932 1.00 32.81 185 SER A O 1
ATOM 1410 N N . SER A 1 186 ? -25.003 -22.854 -18.059 1.00 30.69 186 SER A N 1
ATOM 1411 C CA . SER A 1 186 ? -26.465 -22.671 -18.126 1.00 30.69 186 SER A CA 1
ATOM 1412 C C . SER A 1 186 ? -26.843 -21.863 -19.369 1.00 30.69 186 SER A C 1
ATOM 1414 O O . SER A 1 186 ? -26.369 -20.748 -19.576 1.00 30.69 186 SER A O 1
ATOM 1416 N N . ASP A 1 187 ? -27.743 -22.445 -20.153 1.00 28.88 187 ASP A N 1
ATOM 1417 C CA . ASP A 1 187 ? -28.442 -21.899 -21.314 1.00 28.88 187 ASP A CA 1
ATOM 1418 C C . ASP A 1 187 ? -29.032 -20.498 -21.088 1.00 28.88 187 ASP A C 1
ATOM 1420 O O . ASP A 1 187 ? -29.728 -20.320 -20.093 1.00 28.88 187 ASP A O 1
ATOM 1424 N N . VAL A 1 188 ? -28.828 -19.565 -22.039 1.00 28.61 188 VAL A N 1
ATOM 1425 C CA . VAL A 1 188 ? -29.890 -18.868 -22.809 1.00 28.61 188 VAL A CA 1
ATOM 1426 C C . VAL A 1 188 ? -29.293 -18.299 -24.121 1.00 28.61 188 VAL A C 1
ATOM 1428 O O . VAL A 1 188 ? -28.301 -17.573 -24.107 1.00 28.61 188 VAL A O 1
ATOM 1431 N N . VAL A 1 189 ? -29.921 -18.645 -25.251 1.00 27.00 189 VAL A N 1
ATOM 1432 C CA . VAL A 1 189 ? -29.830 -18.058 -26.615 1.00 27.00 189 VAL A CA 1
ATOM 1433 C C . VAL A 1 189 ? -29.970 -16.516 -26.591 1.00 27.00 189 VAL A C 1
ATOM 1435 O O . VAL A 1 189 ? -30.610 -15.991 -25.692 1.00 27.00 189 VAL A O 1
ATOM 1438 N N . GLU A 1 190 ? -29.437 -15.661 -27.469 1.00 23.53 190 GLU A N 1
ATOM 1439 C CA . GLU A 1 190 ? -29.269 -15.636 -28.930 1.00 23.53 190 GLU A CA 1
ATOM 1440 C C . GLU A 1 190 ? -28.404 -14.372 -29.216 1.00 23.53 190 GLU A C 1
ATOM 1442 O O . GLU A 1 190 ? -28.576 -13.347 -28.561 1.00 23.53 190 GLU A O 1
ATOM 1447 N N . ALA A 1 191 ? -27.389 -14.381 -30.079 1.00 25.56 191 ALA A N 1
ATOM 1448 C CA . ALA A 1 191 ? -27.527 -13.836 -31.428 1.00 25.56 191 ALA A CA 1
ATOM 1449 C C . ALA A 1 191 ? -26.327 -14.263 -32.281 1.00 25.56 191 ALA A C 1
ATOM 1451 O O . ALA A 1 191 ? -25.178 -13.884 -32.044 1.00 25.56 191 ALA A O 1
ATOM 1452 N N . VAL A 1 192 ? -26.635 -15.051 -33.303 1.00 25.53 192 VAL A N 1
ATOM 1453 C CA . VAL A 1 192 ? -25.736 -15.440 -34.381 1.00 25.53 192 VAL A CA 1
ATOM 1454 C C . VAL A 1 192 ? -25.587 -14.257 -35.339 1.00 25.53 192 VAL A C 1
ATOM 1456 O O . VAL A 1 192 ? -26.563 -13.812 -35.935 1.00 25.53 192 VAL A O 1
ATOM 1459 N N . MET A 1 193 ? -24.356 -13.795 -35.555 1.00 24.97 193 MET A N 1
ATOM 1460 C CA . MET A 1 193 ? -23.977 -13.164 -36.819 1.00 24.97 193 MET A CA 1
ATOM 1461 C C . MET A 1 193 ? -22.829 -13.956 -37.434 1.00 24.97 193 MET A C 1
ATOM 1463 O O . MET A 1 193 ? -21.678 -13.869 -37.015 1.00 24.97 193 MET A O 1
ATOM 1467 N N . VAL A 1 194 ? -23.179 -14.753 -38.441 1.00 30.06 194 VAL A N 1
ATOM 1468 C CA . VAL A 1 194 ? -22.236 -15.335 -39.393 1.00 30.06 194 VAL A CA 1
ATOM 1469 C C . VAL A 1 194 ? -21.776 -14.224 -40.330 1.00 30.06 194 VAL A C 1
ATOM 1471 O O . VAL A 1 194 ? -22.601 -13.608 -41.005 1.00 30.06 194 VAL A O 1
ATOM 1474 N N . SER A 1 195 ? -20.465 -14.014 -40.454 1.00 29.44 195 SER A N 1
ATOM 1475 C CA . SER A 1 195 ? -19.916 -13.554 -41.728 1.00 29.44 195 SER A CA 1
ATOM 1476 C C . SER A 1 195 ? -18.446 -13.907 -41.928 1.00 29.44 195 SER A C 1
ATOM 1478 O O . SER A 1 195 ? -17.573 -13.496 -41.175 1.00 29.44 195 SER A O 1
ATOM 1480 N N . ALA A 1 196 ? -18.270 -14.659 -43.015 1.00 28.89 196 ALA A N 1
ATOM 1481 C CA . ALA A 1 196 ? -17.173 -14.684 -43.971 1.00 28.89 196 ALA A CA 1
ATOM 1482 C C . ALA A 1 196 ? -15.748 -14.987 -43.480 1.00 28.89 196 ALA A C 1
ATOM 1484 O O . ALA A 1 196 ? -15.053 -14.207 -42.839 1.00 28.89 196 ALA A O 1
ATOM 1485 N N . ASN A 1 197 ? -15.304 -16.152 -43.940 1.00 39.91 197 ASN A N 1
ATOM 1486 C CA . ASN A 1 197 ? -13.939 -16.629 -44.009 1.00 39.91 197 ASN A CA 1
ATOM 1487 C C . ASN A 1 197 ? -13.101 -15.736 -44.952 1.00 39.91 197 ASN A C 1
ATOM 1489 O O . ASN A 1 197 ? -12.937 -16.074 -46.121 1.00 39.91 197 ASN A O 1
ATOM 1493 N N . ASP A 1 198 ? -12.575 -14.617 -44.453 1.00 31.73 198 ASP A N 1
ATOM 1494 C CA . ASP A 1 198 ? -11.521 -13.846 -45.122 1.00 31.73 198 ASP A CA 1
ATOM 1495 C C . ASP A 1 198 ? -10.197 -14.056 -44.380 1.00 31.73 198 ASP A C 1
ATOM 1497 O O . ASP A 1 198 ? -9.956 -13.495 -43.308 1.00 31.73 198 ASP A O 1
ATOM 1501 N N . LYS A 1 199 ? -9.309 -14.875 -44.961 1.00 41.47 199 LYS A N 1
ATOM 1502 C CA . LYS A 1 199 ? -7.905 -15.010 -44.538 1.00 41.47 199 LYS A CA 1
ATOM 1503 C C . LYS A 1 199 ? -7.136 -13.727 -44.871 1.00 41.47 199 LYS A C 1
ATOM 1505 O O . LYS A 1 199 ? -6.280 -13.707 -45.750 1.00 41.47 199 LYS A O 1
ATOM 1510 N N . SER A 1 200 ? -7.433 -12.654 -44.153 1.00 36.69 200 SER A N 1
ATOM 1511 C CA . SER A 1 200 ? -6.530 -11.518 -44.010 1.00 36.69 200 SER A CA 1
ATOM 1512 C C . SER A 1 200 ? -5.660 -11.761 -42.769 1.00 36.69 200 SER A C 1
ATOM 1514 O O . SER A 1 200 ? -6.179 -12.214 -41.745 1.00 36.69 200 SER A O 1
ATOM 1516 N N . PRO A 1 201 ? -4.329 -11.549 -42.831 1.00 46.34 201 PRO A N 1
ATOM 1517 C CA . PRO A 1 201 ? -3.516 -11.612 -41.625 1.00 46.34 201 PRO A CA 1
ATOM 1518 C C . PRO A 1 201 ? -4.076 -10.591 -40.625 1.00 46.34 201 PRO A C 1
ATOM 1520 O O . PRO A 1 201 ? -4.448 -9.489 -41.044 1.00 46.34 201 PRO A O 1
ATOM 1523 N N . PRO A 1 202 ? -4.168 -10.936 -39.328 1.00 55.00 202 PRO A N 1
ATOM 1524 C CA . PRO A 1 202 ? -4.721 -10.026 -38.340 1.00 55.00 202 PRO A CA 1
ATOM 1525 C C . PRO A 1 202 ? -3.972 -8.689 -38.421 1.00 55.00 202 PRO A C 1
ATOM 1527 O O . PRO A 1 202 ? -2.740 -8.694 -38.555 1.00 55.00 202 PRO A O 1
ATOM 1530 N N . PRO A 1 203 ? -4.681 -7.546 -38.387 1.00 67.75 203 PRO A N 1
ATOM 1531 C CA . PRO A 1 203 ? -4.033 -6.247 -38.444 1.00 67.75 203 PRO A CA 1
ATOM 1532 C C . PRO A 1 203 ? -2.967 -6.173 -37.347 1.00 67.75 203 PRO A C 1
ATOM 1534 O O . PRO A 1 203 ? -3.215 -6.527 -36.193 1.00 67.75 203 PRO A O 1
ATOM 1537 N N . GLY A 1 204 ? -1.757 -5.753 -37.732 1.00 69.00 204 GLY A N 1
ATOM 1538 C CA . GLY A 1 204 ? -0.637 -5.629 -36.805 1.00 69.00 204 GLY A CA 1
ATOM 1539 C C . GLY A 1 204 ? -0.979 -4.724 -35.610 1.00 69.00 204 GLY A C 1
ATOM 1540 O O . GLY A 1 204 ? -1.901 -3.906 -35.683 1.00 69.00 204 GLY A O 1
ATOM 1541 N N . PRO A 1 205 ? -0.242 -4.835 -34.493 1.00 80.00 205 PRO A N 1
ATOM 1542 C CA . PRO A 1 205 ? -0.588 -4.125 -33.270 1.00 80.00 205 PRO A CA 1
ATOM 1543 C C . PRO A 1 205 ? -0.588 -2.606 -33.475 1.00 80.00 205 PRO A C 1
ATOM 1545 O O . PRO A 1 205 ? 0.356 -2.032 -34.025 1.00 80.00 205 PRO A O 1
ATOM 1548 N N . THR A 1 206 ? -1.652 -1.956 -32.994 1.00 85.25 206 THR A N 1
ATOM 1549 C CA . THR A 1 206 ? -1.841 -0.502 -33.107 1.00 85.25 206 THR A CA 1
ATOM 1550 C C . THR A 1 206 ? -0.729 0.277 -32.393 1.00 85.25 206 THR A C 1
ATOM 1552 O O . THR A 1 206 ? -0.151 -0.200 -31.416 1.00 85.25 206 THR A O 1
ATOM 1555 N N . LEU A 1 207 ? -0.471 1.526 -32.809 1.00 80.31 207 LEU A N 1
ATOM 1556 C CA . LEU A 1 207 ? 0.449 2.432 -32.095 1.00 80.31 207 LEU A CA 1
ATOM 1557 C C . LEU A 1 207 ? 0.058 2.599 -30.619 1.00 80.31 207 LEU A C 1
ATOM 1559 O O . LEU A 1 207 ? 0.922 2.635 -29.746 1.00 80.31 207 LEU A O 1
ATOM 1563 N N . ARG A 1 208 ? -1.251 2.623 -30.332 1.00 80.75 208 ARG A N 1
ATOM 1564 C CA . ARG A 1 208 ? -1.785 2.638 -28.967 1.00 80.75 208 ARG A CA 1
ATOM 1565 C C . ARG A 1 208 ? -1.400 1.373 -28.200 1.00 80.75 208 ARG A C 1
ATOM 1567 O O . ARG A 1 208 ? -0.945 1.491 -27.071 1.00 80.75 208 ARG A O 1
ATOM 1574 N N . ALA A 1 209 ? -1.544 0.186 -28.792 1.00 80.00 209 ALA A N 1
ATOM 1575 C CA . ALA A 1 209 ? -1.133 -1.070 -28.161 1.00 80.00 209 ALA A CA 1
ATOM 1576 C C . ALA A 1 209 ? 0.383 -1.105 -27.912 1.00 80.00 209 ALA A C 1
ATOM 1578 O O . ALA A 1 209 ? 0.809 -1.512 -26.835 1.00 80.00 209 ALA A O 1
ATOM 1579 N N . ARG A 1 210 ? 1.195 -0.608 -28.855 1.00 80.88 210 ARG A N 1
ATOM 1580 C CA . ARG A 1 210 ? 2.653 -0.490 -28.679 1.00 80.88 210 ARG A CA 1
ATOM 1581 C C . ARG A 1 210 ? 3.015 0.447 -27.527 1.00 80.88 210 ARG A C 1
ATOM 1583 O O . ARG A 1 210 ? 3.826 0.079 -26.685 1.00 80.88 210 ARG A O 1
ATOM 1590 N N . PHE A 1 211 ? 2.372 1.614 -27.447 1.00 77.62 211 PHE A N 1
ATOM 1591 C CA . PHE A 1 211 ? 2.553 2.562 -26.344 1.00 77.62 211 PHE A CA 1
ATOM 1592 C C . PHE A 1 211 ? 2.123 1.963 -24.996 1.00 77.62 211 PHE A C 1
ATOM 1594 O O . PHE A 1 211 ? 2.862 2.052 -24.020 1.00 77.62 211 PHE A O 1
ATOM 1601 N N . ILE A 1 212 ? 0.967 1.290 -24.947 1.00 75.00 212 ILE A N 1
ATOM 1602 C CA . ILE A 1 212 ? 0.484 0.587 -23.747 1.00 75.00 212 ILE A CA 1
ATOM 1603 C C . ILE A 1 212 ? 1.462 -0.512 -23.326 1.00 75.00 212 ILE A C 1
ATOM 1605 O O . ILE A 1 212 ? 1.736 -0.639 -22.141 1.00 75.00 212 ILE A O 1
ATOM 1609 N N . GLY A 1 213 ? 2.039 -1.256 -24.274 1.00 71.62 213 GLY A N 1
ATOM 1610 C CA . GLY A 1 213 ? 3.032 -2.296 -23.994 1.00 71.62 213 GLY A CA 1
ATOM 1611 C C . GLY A 1 213 ? 4.337 -1.778 -23.388 1.00 71.62 213 GLY A C 1
ATOM 1612 O O . GLY A 1 213 ? 5.085 -2.564 -22.820 1.00 71.62 213 GLY A O 1
ATOM 1613 N N . GLN A 1 214 ? 4.608 -0.470 -23.467 1.00 71.69 214 GLN A N 1
ATOM 1614 C CA . GLN A 1 214 ? 5.732 0.153 -22.755 1.00 71.69 214 GLN A CA 1
ATOM 1615 C C . GLN A 1 214 ? 5.378 0.549 -21.315 1.00 71.69 214 GLN A C 1
ATOM 1617 O O . GLN A 1 214 ? 6.265 0.819 -20.507 1.00 71.69 214 GLN A O 1
ATOM 1622 N N . GLY A 1 215 ? 4.086 0.603 -20.982 1.00 59.53 215 GLY A N 1
ATOM 1623 C CA . GLY A 1 215 ? 3.592 0.889 -19.643 1.00 59.53 215 GLY A CA 1
ATOM 1624 C C . GLY A 1 215 ? 3.434 -0.393 -18.833 1.00 59.53 215 GLY A C 1
ATOM 1625 O O . GLY A 1 215 ? 2.592 -1.234 -19.133 1.00 59.53 215 GLY A O 1
ATOM 1626 N N . TYR A 1 216 ? 4.205 -0.539 -17.760 1.00 49.44 216 TYR A N 1
ATOM 1627 C CA . TYR A 1 216 ? 4.060 -1.675 -16.856 1.00 49.44 216 TYR A CA 1
ATOM 1628 C C . TYR A 1 216 ? 2.837 -1.488 -15.943 1.00 49.44 216 TYR A C 1
ATOM 1630 O O . TYR A 1 216 ? 2.884 -0.735 -14.972 1.00 49.44 216 TYR A O 1
ATOM 1638 N N . LYS A 1 217 ? 1.732 -2.177 -16.245 1.00 54.31 217 LYS A N 1
ATOM 1639 C CA . LYS A 1 217 ? 0.645 -2.459 -15.293 1.00 54.31 217 LYS A CA 1
ATOM 1640 C C . LYS A 1 217 ? 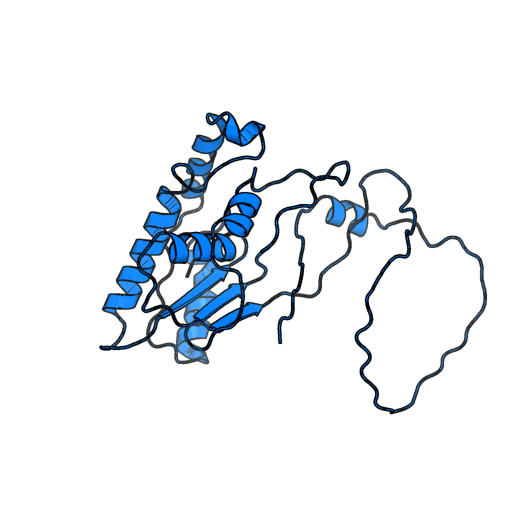0.098 -3.852 -15.574 1.00 54.31 217 LYS A C 1
ATOM 1642 O O . LYS A 1 217 ? -0.824 -4.010 -16.369 1.00 54.31 217 LYS A O 1
ATOM 1647 N N . GLN A 1 218 ? 0.687 -4.864 -14.946 1.00 48.97 218 GLN A N 1
ATOM 1648 C CA . GLN A 1 218 ? 0.072 -6.186 -14.925 1.00 48.97 218 GLN A CA 1
ATOM 1649 C C . GLN A 1 218 ? -1.111 -6.171 -13.957 1.00 48.97 218 GLN A C 1
ATOM 1651 O O . GLN A 1 218 ? -0.985 -5.727 -12.817 1.00 48.97 218 GLN A O 1
ATOM 1656 N N . VAL A 1 219 ? -2.263 -6.638 -14.432 1.00 39.19 219 VAL A N 1
ATOM 1657 C CA . VAL A 1 219 ? -3.415 -6.963 -13.594 1.00 39.19 219 VAL A CA 1
ATOM 1658 C C . VAL A 1 219 ? -3.571 -8.470 -13.686 1.00 39.19 219 VAL A C 1
ATOM 1660 O O . VAL A 1 219 ? -4.093 -8.974 -14.675 1.00 39.19 219 VAL A O 1
ATOM 1663 N N . VAL A 1 220 ? -3.087 -9.188 -12.677 1.00 36.75 220 VAL A N 1
ATOM 1664 C CA . VAL A 1 220 ? -3.508 -10.570 -12.455 1.00 36.75 220 VAL A CA 1
ATOM 1665 C C . VAL A 1 220 ? -4.648 -10.495 -11.448 1.00 36.75 220 VAL A C 1
ATOM 1667 O O . VAL A 1 220 ? -4.432 -10.201 -10.273 1.00 36.75 220 VAL A O 1
ATOM 1670 N N . LEU A 1 221 ? -5.877 -10.654 -11.939 1.00 31.89 221 LEU A N 1
ATOM 1671 C CA . LEU A 1 221 ? -7.048 -10.883 -11.098 1.00 31.89 221 LEU A CA 1
ATOM 1672 C C . LEU A 1 221 ? -7.029 -12.360 -10.707 1.00 31.89 221 LEU A C 1
ATOM 1674 O O . LEU A 1 221 ? -7.472 -13.209 -11.473 1.00 31.89 221 LEU A O 1
ATOM 1678 N N . THR A 1 222 ? -6.522 -12.662 -9.518 1.00 31.75 222 THR A N 1
ATOM 1679 C CA . THR A 1 222 ? -6.828 -13.938 -8.875 1.00 31.75 222 THR A CA 1
ATOM 1680 C C . THR A 1 222 ? -8.118 -13.733 -8.088 1.00 31.75 222 THR A C 1
ATOM 1682 O O . THR A 1 222 ? -8.101 -13.213 -6.976 1.00 31.75 222 THR A O 1
ATOM 1685 N N . LEU A 1 223 ? -9.256 -14.067 -8.698 1.00 26.33 223 LEU A N 1
ATOM 1686 C CA . LEU A 1 223 ? -10.507 -14.271 -7.968 1.00 26.33 223 LEU A CA 1
ATOM 1687 C C . LEU A 1 223 ? -10.374 -15.607 -7.234 1.00 26.33 223 LEU A C 1
ATOM 1689 O O . LEU A 1 223 ? -10.589 -16.661 -7.822 1.00 26.33 223 LEU A O 1
ATOM 1693 N N . GLN A 1 224 ? -9.960 -15.563 -5.972 1.00 29.38 224 GLN A N 1
ATOM 1694 C CA . GLN A 1 224 ? -10.217 -16.663 -5.049 1.00 29.38 224 GLN A CA 1
ATOM 1695 C C . GLN A 1 224 ? -11.569 -16.382 -4.398 1.00 29.38 224 GLN A C 1
ATOM 1697 O O . GLN A 1 224 ? -11.676 -15.506 -3.540 1.00 29.38 224 GLN A O 1
ATOM 1702 N N . LEU A 1 225 ? -12.596 -17.054 -4.926 1.00 31.98 225 LEU A N 1
ATOM 1703 C CA . LEU A 1 225 ? -13.889 -17.232 -4.268 1.00 31.98 225 LEU A CA 1
ATOM 1704 C C . LEU A 1 225 ? -13.760 -18.303 -3.184 1.00 31.98 225 LEU A C 1
ATOM 1706 O O . LEU A 1 225 ? -13.031 -19.290 -3.438 1.00 31.98 225 LEU A O 1
#

Sequence (225 aa):
MSQGLGNNTADYARLVAALRDDHGVPAVSVARVSRPDWLRNAAGLVDPNYWRCALRPRPVLDWYLKRVEEAVAEARELCPPNGSISLIGHSAGGWLARVYMEEFDASDISLLLTLGTPHLPPPKDVPGVIDQTRGLLNYVEKNCAPAVYTPELRYVCIAGRYIQGAPLTGSTVATADEMLAVDASSDVVEAVMVSANDKSPPPGPTLRARFIGQGYKQVVLTLQL

Orga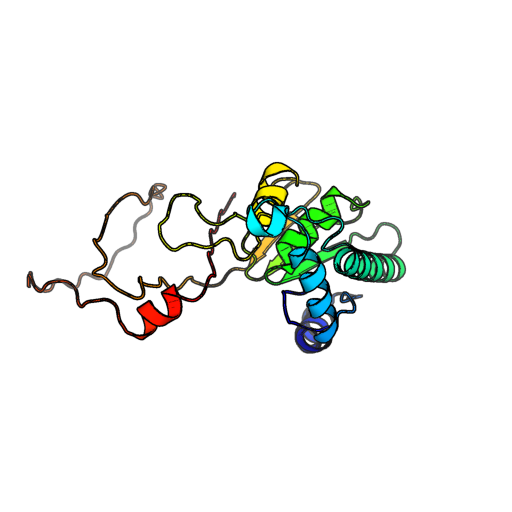nism: Zizania palustris (NCBI:txid103762)

pLDDT: mean 78.52, std 22.24, range [23.53, 96.69]

Secondary structure (DSSP, 8-state):
-BPPTT--GGGGHHHHHIIIIIT--S--------GGGGGGGGGGGGSHHHHTT---HHHHTHHHHHHHHHHHHHHHHHSPTTPPEEEEEETHHHHHHHHHHHHS--TTEEEEEEES---SPPPTTSTT---TTTTHHHHHHHHS--S---SS-EEEEE---------SSS-----------------------------PPPPPPPHHHHHHHHS----------

Radius of gyration: 21.12 Å; chains: 1; bounding box: 54×41×67 Å